Protein AF-0000000072982768 (afdb_homodimer)

Structure (mmCIF, N/CA/C/O backbone):
data_AF-0000000072982768-model_v1
#
loop_
_entity.id
_entity.type
_entity.pdbx_description
1 polymer 'NUDIX family hydrolase'
#
loop_
_atom_site.group_PDB
_atom_site.id
_atom_site.type_symbol
_atom_site.label_atom_id
_atom_site.label_alt_id
_atom_site.label_comp_id
_atom_site.label_asym_id
_atom_site.label_entity_id
_atom_site.label_seq_id
_atom_site.pdbx_PDB_ins_code
_atom_site.Cartn_x
_atom_site.Cartn_y
_atom_site.Cartn_z
_atom_site.occupancy
_atom_site.B_iso_or_equiv
_atom_site.auth_seq_id
_atom_site.auth_comp_id
_atom_site.auth_asym_id
_atom_site.auth_atom_id
_atom_site.pdbx_PDB_model_num
ATOM 1 N N . MET A 1 1 ? 0.558 -9.031 -19.141 1 54.78 1 MET A N 1
ATOM 2 C CA . MET A 1 1 ? -0.475 -8.781 -18.141 1 54.78 1 MET A CA 1
ATOM 3 C C . MET A 1 1 ? -1.629 -7.984 -18.734 1 54.78 1 MET A C 1
ATOM 5 O O . MET A 1 1 ? -1.42 -6.902 -19.297 1 54.78 1 MET A O 1
ATOM 9 N N . VAL A 1 2 ? -2.703 -8.742 -18.984 1 64.75 2 VAL A N 1
ATOM 10 C CA . VAL A 1 2 ? -3.799 -8.133 -19.719 1 64.75 2 VAL A CA 1
ATOM 11 C C . VAL A 1 2 ? -4.531 -7.125 -18.844 1 64.75 2 VAL A C 1
ATOM 13 O O . VAL A 1 2 ? -4.828 -7.414 -17.672 1 64.75 2 VAL A O 1
ATOM 16 N N . GLN A 1 3 ? -4.555 -5.867 -19.25 1 75 3 GLN A N 1
ATOM 17 C CA . GLN A 1 3 ? -5.336 -4.824 -18.594 1 75 3 GLN A CA 1
ATOM 18 C C . GLN A 1 3 ? -6.824 -5.156 -18.609 1 75 3 GLN A C 1
ATOM 20 O O . GLN A 1 3 ? -7.383 -5.469 -19.656 1 75 3 GLN A O 1
ATOM 25 N N . GLU A 1 4 ? -7.379 -5.246 -17.453 1 81.81 4 GLU A N 1
ATOM 26 C CA . GLU A 1 4 ? -8.828 -5.406 -17.328 1 81.81 4 GLU A CA 1
ATOM 27 C C . GLU A 1 4 ? -9.484 -4.125 -16.812 1 81.81 4 GLU A C 1
ATOM 29 O O . GLU A 1 4 ? -8.812 -3.264 -16.234 1 81.81 4 GLU A O 1
ATOM 34 N N . PRO A 1 5 ? -10.766 -4.047 -17.109 1 84.19 5 PRO A N 1
ATOM 35 C CA . PRO A 1 5 ? -11.469 -2.885 -16.578 1 84.19 5 PRO A CA 1
ATOM 36 C C . PRO A 1 5 ? -11.297 -2.736 -15.062 1 84.19 5 PRO A C 1
ATOM 38 O O . PRO A 1 5 ? -11.281 -3.736 -14.336 1 84.19 5 PRO A O 1
ATOM 41 N N . ASN A 1 6 ? -10.875 -1.584 -14.555 1 90 6 ASN A N 1
ATOM 42 C CA . ASN A 1 6 ? -10.828 -1.182 -13.156 1 90 6 ASN A CA 1
ATOM 43 C C . ASN A 1 6 ? -9.539 -1.653 -12.477 1 90 6 ASN A C 1
ATOM 45 O O . ASN A 1 6 ? -9.398 -1.542 -11.258 1 90 6 ASN A O 1
ATOM 49 N N . ASP A 1 7 ? -8.664 -2.223 -13.367 1 94.62 7 ASP A N 1
ATOM 50 C CA . ASP A 1 7 ? -7.359 -2.531 -12.789 1 94.62 7 ASP A CA 1
ATOM 51 C C . ASP A 1 7 ? -6.66 -1.266 -12.297 1 94.62 7 ASP A C 1
ATOM 53 O O . ASP A 1 7 ? -6.645 -0.249 -13 1 94.62 7 ASP A O 1
ATOM 57 N N . LEU A 1 8 ? -6.129 -1.337 -11.148 1 97.06 8 LEU A N 1
ATOM 58 C CA . LEU A 1 8 ? -5.285 -0.228 -10.711 1 97.06 8 LEU A CA 1
ATOM 59 C C . LEU A 1 8 ? -3.912 -0.297 -11.375 1 97.06 8 LEU A C 1
ATOM 61 O O . LEU A 1 8 ? -2.906 -0.539 -10.703 1 97.06 8 LEU A O 1
ATOM 65 N N . ARG A 1 9 ? -3.93 -0.138 -12.625 1 96.38 9 ARG A N 1
ATOM 66 C CA . ARG A 1 9 ? -2.783 -0.057 -13.523 1 96.38 9 ARG A CA 1
ATOM 67 C C . ARG A 1 9 ? -2.818 1.23 -14.336 1 96.38 9 ARG A C 1
ATOM 69 O O . ARG A 1 9 ? -3.779 1.482 -15.07 1 96.38 9 ARG A O 1
ATOM 76 N N . PHE A 1 10 ? -1.771 1.934 -14.219 1 96 10 PHE A N 1
ATOM 77 C CA . PHE A 1 10 ? -1.863 3.277 -14.781 1 96 10 PHE A CA 1
ATOM 78 C C . PHE A 1 10 ? -0.614 3.615 -15.586 1 96 10 PHE A C 1
ATOM 80 O O . PHE A 1 10 ? 0.498 3.246 -15.203 1 96 10 PHE A O 1
ATOM 87 N N . GLN A 1 11 ? -0.893 4.242 -16.641 1 93.62 11 GLN A N 1
ATOM 88 C CA . GLN A 1 11 ? 0.178 4.934 -17.359 1 93.62 11 GLN A CA 1
ATOM 89 C C . GLN A 1 11 ? 0.4 6.332 -16.797 1 93.62 11 GLN A C 1
ATOM 91 O O . GLN A 1 11 ? -0.44 7.219 -16.969 1 93.62 11 GLN A O 1
ATOM 96 N N . VAL A 1 12 ? 1.532 6.602 -16.078 1 94.06 12 VAL A N 1
ATOM 97 C CA . VAL A 1 12 ? 1.826 7.895 -15.469 1 94.06 12 VAL A CA 1
ATOM 98 C C . VAL A 1 12 ? 2.24 8.891 -16.547 1 94.06 12 VAL A C 1
ATOM 100 O O . VAL A 1 12 ? 1.772 10.031 -16.562 1 94.06 12 VAL A O 1
ATOM 103 N N . ASN A 1 13 ? 3.076 8.516 -17.453 1 90.44 13 ASN A N 1
ATOM 104 C CA . ASN A 1 13 ? 3.51 9.172 -18.688 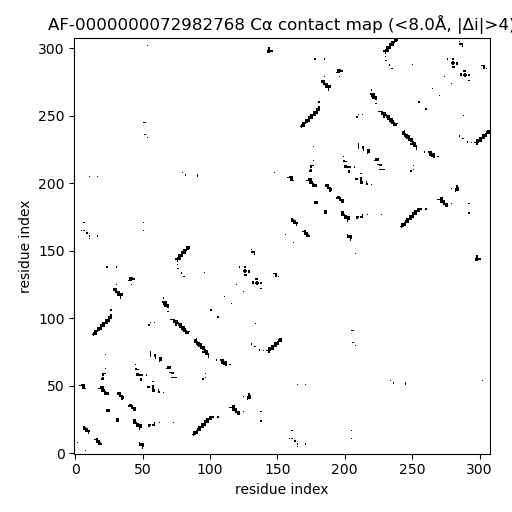1 90.44 13 ASN A CA 1
ATOM 105 C C . ASN A 1 13 ? 3.99 8.148 -19.719 1 90.44 13 ASN A C 1
ATOM 107 O O . ASN A 1 13 ? 3.939 6.945 -19.484 1 90.44 13 ASN A O 1
ATOM 111 N N . PRO A 1 14 ? 4.352 8.562 -20.875 1 90.44 14 PRO A N 1
ATOM 112 C CA . PRO A 1 14 ? 4.668 7.59 -21.938 1 90.44 14 PRO A CA 1
ATOM 113 C C . PRO A 1 14 ? 5.766 6.613 -21.516 1 90.44 14 PRO A C 1
ATOM 115 O O . PRO A 1 14 ? 5.82 5.484 -22.016 1 90.44 14 PRO A O 1
ATOM 118 N N . GLN A 1 15 ? 6.621 6.941 -20.578 1 92.44 15 GLN A N 1
ATOM 119 C CA . GLN A 1 15 ? 7.754 6.094 -20.219 1 92.44 15 GLN A CA 1
ATOM 120 C C . GLN A 1 15 ? 7.629 5.609 -18.766 1 92.44 15 GLN A C 1
ATOM 122 O O . GLN A 1 15 ? 8.602 5.125 -18.188 1 92.44 15 GLN A O 1
ATOM 127 N N . ALA A 1 16 ? 6.418 5.719 -18.188 1 94.62 16 ALA A N 1
ATOM 128 C CA . ALA A 1 16 ? 6.281 5.398 -16.766 1 94.62 16 ALA A CA 1
ATOM 129 C C . ALA A 1 16 ? 4.938 4.73 -16.484 1 94.62 16 ALA A C 1
ATOM 131 O O . ALA A 1 16 ? 3.891 5.223 -16.906 1 94.62 16 ALA A O 1
ATOM 132 N N . LYS A 1 17 ? 5 3.596 -15.742 1 95.81 17 LYS A N 1
ATOM 133 C CA . LYS A 1 17 ? 3.791 2.861 -15.375 1 95.81 17 LYS A CA 1
ATOM 134 C C . LYS A 1 17 ? 3.74 2.594 -13.875 1 95.81 17 LYS A C 1
ATOM 136 O O . LYS A 1 17 ? 4.773 2.346 -13.25 1 95.81 17 LYS A O 1
ATOM 141 N N . PHE A 1 18 ? 2.543 2.662 -13.375 1 97 18 PHE A N 1
ATOM 142 C CA . PHE A 1 18 ? 2.305 2.371 -11.969 1 97 18 PHE A CA 1
ATOM 143 C C . PHE A 1 18 ? 1.167 1.369 -11.812 1 97 18 PHE A C 1
ATOM 145 O O . PHE A 1 18 ? 0.155 1.454 -12.508 1 97 18 PHE A O 1
ATOM 152 N N . ASP A 1 19 ? 1.397 0.401 -10.875 1 96.5 19 ASP A N 1
ATOM 153 C CA . ASP A 1 19 ? 0.249 -0.454 -10.594 1 96.5 19 ASP A CA 1
ATOM 154 C C . ASP A 1 19 ? 0.261 -0.926 -9.141 1 96.5 19 ASP A C 1
ATOM 156 O O . ASP A 1 19 ? 1.256 -0.75 -8.43 1 96.5 19 ASP A O 1
ATOM 160 N N . VAL A 1 20 ? -0.86 -1.29 -8.648 1 98.19 20 VAL A N 1
ATOM 161 C CA . VAL A 1 20 ? -1.054 -1.949 -7.359 1 98.19 20 VAL A CA 1
ATOM 162 C C . VAL A 1 20 ? -1.378 -3.426 -7.578 1 98.19 20 VAL A C 1
ATOM 164 O O . VAL A 1 20 ? -2.316 -3.76 -8.305 1 98.19 20 VAL A O 1
ATOM 167 N N . ARG A 1 21 ? -0.577 -4.238 -6.93 1 97.88 21 ARG A N 1
ATOM 168 C CA . ARG A 1 21 ? -0.709 -5.676 -7.148 1 97.88 21 ARG A CA 1
ATOM 169 C C . ARG A 1 21 ? -0.922 -6.414 -5.832 1 97.88 21 ARG A C 1
ATOM 171 O O . ARG A 1 21 ? -0.401 -6.004 -4.793 1 97.88 21 ARG A O 1
ATOM 178 N N . ALA A 1 22 ? -1.684 -7.453 -5.898 1 98.38 22 ALA A N 1
ATOM 179 C CA . ALA A 1 22 ? -1.724 -8.453 -4.84 1 98.38 22 ALA A CA 1
ATOM 180 C C . ALA A 1 22 ? -0.896 -9.68 -5.215 1 98.38 22 ALA A C 1
ATOM 182 O O . ALA A 1 22 ? -1.124 -10.297 -6.262 1 98.38 22 ALA A O 1
ATOM 183 N N . ALA A 1 23 ? 0.043 -9.961 -4.461 1 98.25 23 ALA A N 1
ATOM 184 C CA . ALA A 1 23 ? 0.835 -11.18 -4.609 1 98.25 23 ALA A CA 1
ATOM 185 C C . ALA A 1 23 ? 0.49 -12.195 -3.527 1 98.25 23 ALA A C 1
ATOM 187 O O . ALA A 1 23 ? 0.276 -11.828 -2.369 1 98.25 23 ALA A O 1
ATOM 188 N N . VAL A 1 24 ? 0.452 -13.43 -3.879 1 98.31 24 VAL A N 1
ATOM 189 C CA . VAL A 1 24 ? 0.049 -14.438 -2.902 1 98.31 24 VAL A CA 1
ATOM 190 C C . VAL A 1 24 ? 1.104 -15.539 -2.828 1 98.31 24 VAL A C 1
ATOM 192 O O . VAL A 1 24 ? 1.345 -16.25 -3.812 1 98.31 24 VAL A O 1
ATOM 195 N N . LEU A 1 25 ? 1.692 -15.672 -1.719 1 98.12 25 LEU A N 1
ATOM 196 C CA . LEU A 1 25 ? 2.562 -16.797 -1.426 1 98.12 25 LEU A CA 1
ATOM 197 C C . LEU A 1 25 ? 1.749 -18 -0.954 1 98.12 25 LEU A C 1
ATOM 199 O O . LEU A 1 25 ? 1.309 -18.047 0.197 1 98.12 25 LEU A O 1
ATOM 203 N N . LEU A 1 26 ? 1.512 -18.922 -1.849 1 98.25 26 LEU A N 1
ATOM 204 C CA . LEU A 1 26 ? 0.884 -20.188 -1.494 1 98.25 26 LEU A CA 1
ATOM 205 C C . LEU A 1 26 ? 1.927 -21.203 -1.03 1 98.25 26 LEU A C 1
ATOM 207 O O . LEU A 1 26 ? 2.76 -21.641 -1.823 1 98.25 26 LEU A O 1
ATOM 211 N N . VAL A 1 27 ? 1.787 -21.609 0.216 1 97.81 27 VAL A N 1
ATOM 212 C CA . VAL A 1 27 ? 2.83 -22.422 0.817 1 97.81 27 VAL A CA 1
ATOM 213 C C . VAL A 1 27 ? 2.23 -23.75 1.31 1 97.81 27 VAL A C 1
ATOM 215 O O . VAL A 1 27 ? 1.073 -23.781 1.734 1 97.81 27 VAL A O 1
ATOM 218 N N . HIS A 1 28 ? 2.979 -24.75 1.191 1 97.5 28 HIS A N 1
ATOM 219 C CA . HIS A 1 28 ? 2.633 -26.062 1.7 1 97.5 28 HIS A CA 1
ATOM 220 C C . HIS A 1 28 ? 3.883 -26.875 2.035 1 97.5 28 HIS A C 1
ATOM 222 O O . HIS A 1 28 ? 4.742 -27.078 1.175 1 97.5 28 HIS A O 1
ATOM 228 N N . ALA A 1 29 ? 4.016 -27.297 3.307 1 96.06 29 ALA A N 1
ATOM 229 C CA . ALA A 1 29 ? 5.074 -28.188 3.748 1 96.06 29 ALA A CA 1
ATOM 230 C C . ALA A 1 29 ? 6.445 -27.688 3.314 1 96.06 29 ALA A C 1
ATOM 232 O O . ALA A 1 29 ? 7.23 -28.438 2.727 1 96.06 29 ALA A O 1
ATOM 233 N N . GLY A 1 30 ? 6.633 -26.375 3.475 1 94.88 30 GLY A N 1
ATOM 234 C CA . GLY A 1 30 ? 7.941 -25.797 3.221 1 94.88 30 GLY A CA 1
ATOM 235 C C . GLY A 1 30 ? 8.203 -25.547 1.749 1 94.88 30 GLY A C 1
ATOM 236 O O . GLY A 1 30 ? 9.359 -25.391 1.338 1 94.88 30 GLY A O 1
ATOM 237 N N . GLN A 1 31 ? 7.184 -25.562 0.978 1 97.88 31 GLN A N 1
ATOM 238 C CA . GLN A 1 31 ? 7.312 -25.297 -0.449 1 97.88 31 GLN A CA 1
ATOM 239 C C . GLN A 1 31 ? 6.422 -24.125 -0.867 1 97.88 31 GLN A C 1
ATOM 241 O O . GLN A 1 31 ? 5.426 -23.828 -0.203 1 97.88 31 GLN A O 1
ATOM 246 N N . LEU A 1 32 ? 6.824 -23.484 -1.971 1 98.38 32 LEU A N 1
ATOM 247 C CA . LEU A 1 32 ? 6.109 -22.359 -2.543 1 98.38 32 LEU A CA 1
ATOM 248 C C . LEU A 1 32 ? 5.609 -22.672 -3.949 1 98.38 32 LEU A C 1
ATOM 250 O O . LEU A 1 32 ? 6.367 -23.188 -4.777 1 98.38 32 LEU A O 1
ATOM 254 N N . LEU A 1 33 ? 4.355 -22.406 -4.18 1 98.56 33 LEU A N 1
ATOM 255 C CA . LEU A 1 33 ? 3.832 -22.562 -5.535 1 98.56 33 LEU A CA 1
ATOM 256 C C . LEU A 1 33 ? 4.199 -21.359 -6.395 1 98.56 33 LEU A C 1
ATOM 258 O O . LEU A 1 33 ? 3.949 -20.203 -6.008 1 98.56 33 LEU A O 1
ATOM 262 N N . ALA A 1 34 ? 4.824 -21.578 -7.523 1 98.31 34 ALA A N 1
ATOM 263 C CA . ALA A 1 34 ? 5.207 -20.5 -8.422 1 98.31 34 ALA A CA 1
ATOM 264 C C . ALA A 1 34 ? 5.199 -20.969 -9.875 1 98.31 34 ALA A C 1
ATOM 266 O O . ALA A 1 34 ? 5.246 -22.172 -10.148 1 98.31 34 ALA A O 1
ATOM 267 N N . THR A 1 35 ? 5.008 -20.031 -10.781 1 97.5 35 THR A N 1
ATOM 268 C CA . THR A 1 35 ? 5.262 -20.266 -12.195 1 97.5 35 THR A CA 1
ATOM 269 C C . THR A 1 35 ? 6.695 -19.891 -12.555 1 97.5 35 THR A C 1
ATOM 271 O O . THR A 1 35 ? 7.164 -18.797 -12.211 1 97.5 35 THR A O 1
ATOM 274 N N . VAL A 1 36 ? 7.355 -20.766 -13.234 1 96.44 36 VAL A N 1
ATOM 275 C CA . VAL A 1 36 ? 8.758 -20.531 -13.562 1 96.44 36 VAL A CA 1
ATOM 276 C C . VAL A 1 36 ? 8.922 -20.328 -15.062 1 96.44 36 VAL A C 1
ATOM 278 O O . VAL A 1 36 ? 8.469 -21.156 -15.859 1 96.44 36 VAL A O 1
ATOM 281 N N . ASN A 1 37 ? 9.492 -19.172 -15.43 1 94.62 37 ASN A N 1
ATOM 282 C CA . ASN A 1 37 ? 9.883 -18.984 -16.812 1 94.62 37 ASN A CA 1
ATOM 283 C C . ASN A 1 37 ? 11.109 -19.812 -17.188 1 94.62 37 ASN A C 1
ATOM 285 O O . ASN A 1 37 ? 12.188 -19.594 -16.625 1 94.62 37 ASN A O 1
ATOM 289 N N . SER A 1 38 ? 10.938 -20.656 -18.125 1 92.19 38 SER A N 1
ATOM 290 C CA . SER A 1 38 ? 11.984 -21.609 -18.453 1 92.19 38 SER A CA 1
ATOM 291 C C . SER A 1 38 ? 13.203 -20.922 -19.047 1 92.19 38 SER A C 1
ATOM 293 O O . SER A 1 38 ? 14.336 -21.391 -18.875 1 92.19 38 SER A O 1
ATOM 295 N N . ALA A 1 39 ? 13.039 -19.891 -19.766 1 93.88 39 ALA A N 1
ATOM 296 C CA . ALA A 1 39 ? 14.133 -19.188 -20.422 1 93.88 39 ALA A CA 1
ATOM 297 C C . ALA A 1 39 ? 14.945 -18.359 -19.438 1 93.88 39 ALA A C 1
ATOM 299 O O . ALA A 1 39 ? 16.172 -18.422 -19.406 1 93.88 39 ALA A O 1
ATOM 300 N N . SER A 1 40 ? 14.32 -17.656 -18.5 1 92.19 40 SER A N 1
ATOM 301 C CA . SER A 1 40 ? 15 -16.734 -17.609 1 92.19 40 SER A CA 1
ATOM 302 C C . SER A 1 40 ? 15.281 -17.375 -16.25 1 92.19 40 SER A C 1
ATOM 304 O O . SER A 1 40 ? 16.125 -16.891 -15.492 1 92.19 40 SER A O 1
ATOM 306 N N . GLY A 1 41 ? 14.453 -18.438 -15.898 1 94.81 41 GLY A N 1
ATOM 307 C CA . GLY A 1 41 ? 14.562 -19.062 -14.594 1 94.81 41 GLY A CA 1
ATOM 308 C C . GLY A 1 41 ? 13.844 -18.297 -13.5 1 94.81 41 GLY A C 1
ATOM 309 O O . GLY A 1 41 ? 13.898 -18.672 -12.328 1 94.81 41 GLY A O 1
ATOM 310 N N . ILE A 1 42 ? 13.141 -17.234 -13.914 1 94.88 42 ILE A N 1
ATOM 311 C CA . ILE A 1 42 ? 12.453 -16.375 -12.953 1 94.88 42 ILE A CA 1
ATOM 312 C C . ILE A 1 42 ? 11.156 -17.047 -12.508 1 94.88 42 ILE A C 1
ATOM 314 O O . ILE A 1 42 ? 10.422 -17.609 -13.328 1 94.88 42 ILE A O 1
ATOM 318 N N . ALA A 1 43 ? 10.938 -16.953 -11.195 1 97.25 43 ALA A N 1
ATOM 319 C CA . ALA A 1 43 ? 9.711 -17.484 -10.602 1 97.25 43 ALA A CA 1
ATOM 320 C C . ALA A 1 43 ? 8.766 -16.344 -10.211 1 97.25 43 ALA A C 1
ATOM 322 O O . ALA A 1 43 ? 9.188 -15.352 -9.609 1 97.25 43 ALA A O 1
ATOM 323 N N . LEU A 1 44 ? 7.539 -16.531 -10.523 1 97.25 44 LEU A N 1
ATOM 324 C CA . LEU A 1 44 ? 6.496 -15.586 -10.148 1 97.25 44 LEU A CA 1
ATOM 325 C C . LEU A 1 44 ? 5.406 -16.266 -9.328 1 97.25 44 LEU A C 1
ATOM 327 O O . LEU A 1 44 ? 5.031 -17.406 -9.609 1 97.25 44 LEU A O 1
ATOM 331 N N . VAL A 1 45 ? 4.973 -15.594 -8.352 1 98.19 45 VAL A N 1
ATOM 332 C CA . VAL A 1 45 ? 3.889 -16.141 -7.543 1 98.19 45 VAL A CA 1
ATOM 333 C C . VAL A 1 45 ? 2.543 -15.75 -8.148 1 98.19 45 VAL A C 1
ATOM 335 O O . VAL A 1 45 ? 2.461 -14.789 -8.922 1 98.19 45 VAL A O 1
ATOM 338 N N . PRO A 1 46 ? 1.505 -16.516 -7.801 1 98 46 PRO A N 1
ATOM 339 C CA . PRO A 1 46 ? 0.169 -16.109 -8.234 1 98 46 PRO A CA 1
ATOM 340 C C . PRO A 1 46 ? -0.221 -14.727 -7.711 1 98 46 PRO A C 1
ATOM 342 O O . PRO A 1 46 ? 0.25 -14.312 -6.648 1 98 46 PRO A O 1
ATOM 345 N N . GLY A 1 47 ? -1.062 -14.086 -8.352 1 97.38 47 GLY A N 1
ATOM 346 C CA . GLY A 1 47 ? -1.521 -12.75 -8.023 1 97.38 47 GLY A CA 1
ATOM 347 C C . GLY A 1 47 ? -1.951 -11.945 -9.242 1 97.38 47 GLY A C 1
ATOM 348 O O . GLY A 1 47 ? -2.145 -12.508 -10.32 1 97.38 47 GLY A O 1
ATOM 349 N N . GLY A 1 48 ? -2.145 -10.68 -9.031 1 97.06 48 GLY A N 1
ATOM 350 C CA . GLY A 1 48 ? -2.568 -9.812 -10.125 1 97.06 48 GLY A CA 1
ATOM 351 C C . GLY A 1 48 ? -2.902 -8.406 -9.672 1 97.06 48 GLY A C 1
ATOM 352 O O . GLY A 1 48 ? -2.652 -8.039 -8.523 1 97.06 48 GLY A O 1
ATOM 353 N N . ALA A 1 49 ? -3.398 -7.684 -10.602 1 97.5 49 ALA A N 1
ATOM 354 C CA . ALA A 1 49 ? -3.738 -6.293 -10.32 1 97.5 49 ALA A CA 1
ATOM 355 C C . ALA A 1 49 ? -4.934 -6.203 -9.375 1 97.5 49 ALA A C 1
ATOM 357 O O . ALA A 1 49 ? -5.898 -6.957 -9.508 1 97.5 49 ALA A O 1
ATOM 358 N N . VAL A 1 50 ? -4.824 -5.305 -8.422 1 98.19 50 VAL A N 1
ATOM 359 C CA . VAL A 1 50 ? -6 -4.949 -7.633 1 98.19 50 VAL A CA 1
ATOM 360 C C . VAL A 1 50 ? -6.977 -4.145 -8.492 1 98.19 50 VAL A C 1
ATOM 362 O O . VAL A 1 50 ? -6.559 -3.285 -9.273 1 98.19 50 VAL A O 1
ATOM 365 N N . LYS A 1 51 ? -8.234 -4.438 -8.391 1 97.62 51 LYS A N 1
ATOM 366 C CA . LYS A 1 51 ? -9.258 -3.67 -9.102 1 97.62 51 LYS A CA 1
ATOM 367 C C . LYS A 1 51 ? -9.836 -2.574 -8.211 1 97.62 51 LYS A C 1
ATOM 369 O O . LYS A 1 51 ? -9.961 -2.75 -7 1 97.62 51 LYS A O 1
ATOM 374 N N . PHE A 1 52 ? -10.18 -1.516 -8.875 1 96.94 52 PHE A N 1
ATOM 375 C CA . PHE A 1 52 ? -10.852 -0.445 -8.148 1 96.94 52 PHE A CA 1
ATOM 376 C C . PHE A 1 52 ? -12.078 -0.973 -7.414 1 96.94 52 PHE A C 1
ATOM 378 O O . PHE A 1 52 ? -12.867 -1.727 -7.984 1 96.94 52 PHE A O 1
ATOM 385 N N . GLY A 1 53 ? -12.18 -0.607 -6.102 1 94.62 53 GLY A N 1
ATOM 386 C CA . GLY A 1 53 ? -13.344 -0.998 -5.324 1 94.62 53 GLY A CA 1
ATOM 387 C C . GLY A 1 53 ? -13.109 -2.234 -4.477 1 94.62 53 GLY A C 1
ATOM 388 O O . GLY A 1 53 ? -13.914 -2.561 -3.605 1 94.62 53 GLY A O 1
ATOM 389 N N . GLU A 1 54 ? -12.047 -2.928 -4.68 1 96.31 54 GLU A N 1
ATOM 390 C CA . GLU A 1 54 ? -11.773 -4.082 -3.832 1 96.31 54 GLU A CA 1
ATOM 391 C C . GLU A 1 54 ? -10.523 -3.854 -2.977 1 96.31 54 GLU A C 1
ATOM 393 O O . GLU A 1 54 ? -9.672 -3.033 -3.32 1 96.31 54 GLU A O 1
ATOM 398 N N . THR A 1 55 ? -10.469 -4.523 -1.89 1 96.62 55 THR A N 1
ATOM 399 C CA . THR A 1 55 ? -9.266 -4.535 -1.067 1 96.62 55 THR A CA 1
ATOM 400 C C . THR A 1 55 ? -8.195 -5.438 -1.683 1 96.62 55 THR A C 1
ATOM 402 O O . THR A 1 55 ? -8.5 -6.262 -2.549 1 96.62 55 THR A O 1
ATOM 405 N N . ALA A 1 56 ? -6.992 -5.25 -1.242 1 97.38 56 ALA A N 1
ATOM 406 C CA . ALA A 1 56 ? -5.914 -6.133 -1.688 1 97.38 56 ALA A CA 1
ATOM 407 C C . ALA A 1 56 ? -6.203 -7.582 -1.313 1 97.38 56 ALA A C 1
ATOM 409 O O . ALA A 1 56 ? -5.883 -8.5 -2.07 1 97.38 56 ALA A O 1
ATOM 410 N N . ALA A 1 57 ? -6.785 -7.777 -0.167 1 96.94 57 ALA A N 1
ATOM 411 C CA . ALA A 1 57 ? -7.141 -9.125 0.278 1 96.94 57 ALA A CA 1
ATOM 412 C C . ALA A 1 57 ? -8.18 -9.75 -0.647 1 96.94 57 ALA A C 1
ATOM 414 O O . ALA A 1 57 ? -8.07 -10.922 -1.011 1 96.94 57 ALA A O 1
ATOM 415 N N . GLU A 1 58 ? -9.172 -8.969 -0.988 1 97.31 58 GLU A N 1
ATOM 416 C CA . GLU A 1 58 ? -10.188 -9.438 -1.928 1 97.31 58 GLU A CA 1
ATOM 417 C C . GLU A 1 58 ? -9.57 -9.766 -3.285 1 97.31 58 GLU A C 1
ATOM 419 O O . GLU A 1 58 ? -9.93 -10.766 -3.908 1 97.31 58 GLU A O 1
ATOM 424 N N . ALA A 1 59 ? -8.703 -8.914 -3.76 1 97.94 59 ALA A N 1
ATOM 425 C CA . ALA A 1 59 ? -8 -9.164 -5.016 1 97.94 59 ALA A CA 1
ATOM 426 C C . ALA A 1 59 ? -7.199 -10.461 -4.953 1 97.94 59 ALA A C 1
ATOM 428 O O . ALA A 1 59 ? -7.238 -11.266 -5.883 1 97.94 59 ALA A O 1
ATOM 429 N N . ALA A 1 60 ? -6.508 -10.664 -3.828 1 98.12 60 ALA A N 1
ATOM 430 C CA . ALA A 1 60 ? -5.715 -11.883 -3.641 1 98.12 60 ALA A CA 1
ATOM 431 C C . ALA A 1 60 ? -6.586 -13.125 -3.756 1 98.12 60 ALA A C 1
ATOM 433 O O . ALA A 1 60 ? -6.262 -14.055 -4.508 1 98.12 60 ALA A O 1
ATOM 434 N N . ALA A 1 61 ? -7.66 -13.07 -3.07 1 98.06 61 ALA A N 1
ATOM 435 C CA . ALA A 1 61 ? -8.57 -14.211 -3.086 1 98.06 61 ALA A CA 1
ATOM 436 C C . ALA A 1 61 ? -9.156 -14.43 -4.48 1 98.06 61 ALA A C 1
ATOM 438 O O . ALA A 1 61 ? -9.234 -15.562 -4.953 1 98.06 61 ALA A O 1
ATOM 439 N N . ARG A 1 62 ? -9.555 -13.367 -5.117 1 97.44 62 ARG A N 1
ATOM 440 C CA . ARG A 1 62 ? -10.133 -13.453 -6.453 1 97.44 62 ARG A CA 1
ATOM 441 C C . ARG A 1 62 ? -9.133 -14.047 -7.445 1 97.44 62 ARG A C 1
ATOM 443 O O . ARG A 1 62 ? -9.469 -14.961 -8.195 1 97.44 62 ARG A O 1
ATOM 450 N N . GLU A 1 63 ? -7.934 -13.523 -7.445 1 97.44 63 GLU A N 1
ATOM 451 C CA . GLU A 1 63 ? -6.898 -13.969 -8.375 1 97.44 63 GLU A CA 1
ATOM 452 C C . GLU A 1 63 ? -6.566 -15.445 -8.172 1 97.44 63 GLU A C 1
ATOM 454 O O . GLU A 1 63 ? -6.344 -16.172 -9.133 1 97.44 63 GLU A O 1
ATOM 459 N N . ILE A 1 64 ? -6.531 -15.93 -6.949 1 98 64 ILE A N 1
ATOM 460 C CA . ILE A 1 64 ? -6.238 -17.328 -6.66 1 98 64 ILE A CA 1
ATOM 461 C C . ILE A 1 64 ? -7.379 -18.219 -7.168 1 98 64 ILE A C 1
ATOM 463 O O . ILE A 1 64 ? -7.141 -19.266 -7.758 1 98 64 ILE A O 1
ATOM 467 N N . HIS A 1 65 ? -8.578 -17.719 -6.953 1 98 65 HIS A N 1
ATOM 468 C CA . HIS A 1 65 ? -9.719 -18.469 -7.465 1 98 65 HIS A CA 1
ATOM 469 C C . HIS A 1 65 ? -9.695 -18.531 -8.984 1 98 65 HIS A C 1
ATOM 471 O O . HIS A 1 65 ? -9.945 -19.594 -9.578 1 98 65 HIS A O 1
ATOM 477 N N . GLU A 1 66 ? -9.492 -17.438 -9.609 1 96.88 66 GLU A N 1
ATOM 478 C CA . GLU A 1 66 ? -9.469 -17.359 -11.062 1 96.88 66 GLU A CA 1
ATOM 479 C C . GLU A 1 66 ? -8.359 -18.25 -11.641 1 96.88 66 GLU A C 1
ATOM 481 O O . GLU A 1 66 ? -8.578 -18.969 -12.609 1 96.88 66 GLU A O 1
ATOM 486 N N . GLU A 1 67 ? -7.168 -18.25 -11 1 97.38 67 GLU A N 1
ATOM 487 C CA . GLU A 1 67 ? -5.992 -18.906 -11.57 1 97.38 67 GLU A CA 1
ATOM 488 C C . GLU A 1 67 ? -5.918 -20.375 -11.164 1 97.38 67 GLU A C 1
ATOM 490 O O . GLU A 1 67 ? -5.383 -21.203 -11.898 1 97.38 67 GLU A O 1
ATOM 495 N N . LEU A 1 68 ? -6.484 -20.75 -9.961 1 98.06 68 LEU A N 1
ATOM 496 C CA . LEU A 1 68 ? -6.199 -22.062 -9.391 1 98.06 68 LEU A CA 1
ATOM 497 C C . LEU A 1 68 ? -7.48 -22.75 -8.93 1 98.06 68 LEU A C 1
ATOM 499 O O . LEU A 1 68 ? -7.441 -23.875 -8.422 1 98.06 68 LEU A O 1
ATOM 503 N N . LYS A 1 69 ? -8.586 -22.094 -8.992 1 97.81 69 LYS A N 1
ATOM 504 C CA . LYS A 1 69 ? -9.898 -22.578 -8.562 1 97.81 69 LYS A CA 1
ATOM 505 C C . LYS A 1 69 ? -9.883 -22.953 -7.082 1 97.81 69 LYS A C 1
ATOM 507 O O . LYS A 1 69 ? -10.523 -23.922 -6.676 1 97.81 69 LYS A O 1
ATOM 512 N N . LEU A 1 70 ? -9.07 -22.266 -6.355 1 97.25 70 LEU A N 1
ATOM 513 C CA . LEU A 1 70 ? -9 -22.438 -4.906 1 97.25 70 LEU A CA 1
ATOM 514 C C . LEU A 1 70 ? -9.766 -21.328 -4.191 1 97.25 70 LEU A C 1
ATOM 516 O O . LEU A 1 70 ? -9.695 -20.156 -4.59 1 97.25 70 LEU A O 1
ATOM 520 N N . ASN A 1 71 ? -10.5 -21.734 -3.221 1 96.44 71 ASN A N 1
ATOM 521 C CA . ASN A 1 71 ? -11.133 -20.766 -2.322 1 96.44 71 ASN A CA 1
ATOM 522 C C . ASN A 1 71 ? -10.375 -20.641 -1.006 1 96.44 71 ASN A C 1
ATOM 524 O O . ASN A 1 71 ? -10.5 -21.5 -0.125 1 96.44 71 ASN A O 1
ATOM 528 N N . VAL A 1 72 ? -9.539 -19.641 -0.885 1 96.25 72 VAL A N 1
ATOM 529 C CA . VAL A 1 72 ? -8.734 -19.406 0.31 1 96.25 72 VAL A CA 1
ATOM 530 C C . VAL A 1 72 ? -8.82 -17.922 0.697 1 96.25 72 VAL A C 1
ATOM 532 O O . VAL A 1 72 ? -9.289 -17.094 -0.088 1 96.25 72 VAL A O 1
ATOM 535 N N . VAL A 1 73 ? -8.445 -17.625 1.893 1 93.19 73 VAL A N 1
ATOM 536 C CA . VAL A 1 73 ? -8.367 -16.266 2.4 1 93.19 73 VAL A CA 1
ATOM 537 C C . VAL A 1 73 ? -6.93 -15.938 2.789 1 93.19 73 VAL A C 1
ATOM 539 O O . VAL A 1 73 ? -6.516 -16.172 3.928 1 93.19 73 VAL A O 1
ATOM 542 N N . PRO A 1 74 ? -6.188 -15.367 1.862 1 95 74 PRO A N 1
ATOM 543 C CA . PRO A 1 74 ? -4.793 -15.055 2.174 1 95 74 PRO A CA 1
ATOM 544 C C . PRO A 1 74 ? -4.648 -13.891 3.146 1 95 74 PRO A C 1
ATOM 546 O O . PRO A 1 74 ? -5.457 -12.953 3.117 1 95 74 PRO A O 1
ATOM 549 N N . GLN A 1 75 ? -3.666 -13.93 3.988 1 94.69 75 GLN A N 1
ATOM 550 C CA . GLN A 1 75 ? -3.381 -12.883 4.961 1 94.69 75 GLN A CA 1
ATOM 551 C C . GLN A 1 75 ? -2.279 -11.953 4.461 1 94.69 75 GLN A C 1
ATOM 553 O O . GLN A 1 75 ? -1.279 -12.406 3.9 1 94.69 75 GLN A O 1
ATOM 558 N N . LEU A 1 76 ? -2.539 -10.664 4.66 1 96.19 76 LEU A N 1
ATOM 559 C CA . LEU A 1 76 ? -1.503 -9.703 4.297 1 96.19 76 LEU A CA 1
ATOM 560 C C . LEU A 1 76 ? -0.285 -9.852 5.203 1 96.19 76 LEU A C 1
ATOM 562 O O . LEU A 1 76 ? -0.406 -9.789 6.43 1 96.19 76 LEU A O 1
ATOM 566 N N . VAL A 1 77 ? 0.898 -10.016 4.621 1 96.12 77 VAL A N 1
ATOM 567 C CA . VAL A 1 77 ? 2.092 -10.219 5.438 1 96.12 77 VAL A CA 1
ATOM 568 C C . VAL A 1 77 ? 3.119 -9.133 5.125 1 96.12 77 VAL A C 1
ATOM 570 O O . VAL A 1 77 ? 4.129 -9.008 5.824 1 96.12 77 VAL A O 1
ATOM 573 N N . GLY A 1 78 ? 2.824 -8.383 4.074 1 95.81 78 GLY A N 1
ATOM 574 C CA . GLY A 1 78 ? 3.805 -7.352 3.777 1 95.81 78 GLY A CA 1
ATOM 575 C C . GLY A 1 78 ? 3.385 -6.438 2.643 1 95.81 78 GLY A C 1
ATOM 576 O O . GLY A 1 78 ? 2.363 -6.672 1.995 1 95.81 78 GLY A O 1
ATOM 577 N N . ILE A 1 79 ? 4.156 -5.414 2.445 1 96.44 79 ILE A N 1
ATOM 578 C CA . ILE A 1 79 ? 4.059 -4.465 1.344 1 96.44 79 ILE A CA 1
ATOM 579 C C . ILE A 1 79 ? 5.438 -4.246 0.727 1 96.44 79 ILE A C 1
ATOM 581 O O . ILE A 1 79 ? 6.43 -4.094 1.444 1 96.44 79 ILE A O 1
ATOM 585 N N . VAL A 1 80 ? 5.512 -4.266 -0.54 1 96.12 80 VAL A N 1
ATOM 586 C CA . VAL A 1 80 ? 6.762 -4 -1.246 1 96.12 80 VAL A CA 1
ATOM 587 C C . VAL A 1 80 ? 6.574 -2.82 -2.197 1 96.12 80 VAL A C 1
ATOM 589 O O . VAL A 1 80 ? 5.684 -2.836 -3.049 1 96.12 80 VAL A O 1
ATOM 592 N N . GLU A 1 81 ? 7.258 -1.786 -1.995 1 96.69 81 GLU A N 1
ATOM 593 C CA . GLU A 1 81 ? 7.422 -0.779 -3.039 1 96.69 81 GLU A CA 1
ATOM 594 C C . GLU A 1 81 ? 8.516 -1.178 -4.023 1 96.69 81 GLU A C 1
ATOM 596 O O . GLU A 1 81 ? 9.703 -1.143 -3.686 1 96.69 81 GLU A O 1
ATOM 601 N N . SER A 1 82 ? 8.102 -1.505 -5.215 1 95.25 82 SER A N 1
ATOM 602 C CA . SER A 1 82 ? 9.031 -2.027 -6.207 1 95.25 82 SER A CA 1
ATOM 603 C C . SER A 1 82 ? 9.25 -1.036 -7.344 1 95.25 82 SER A C 1
ATOM 605 O O . SER A 1 82 ? 8.281 -0.495 -7.891 1 95.25 82 SER A O 1
ATOM 607 N N . PHE A 1 83 ? 10.469 -0.759 -7.625 1 93.88 83 PHE A N 1
ATOM 608 C CA . PHE A 1 83 ? 10.883 0.121 -8.711 1 93.88 83 PHE A CA 1
ATOM 609 C C . PHE A 1 83 ? 11.781 -0.621 -9.695 1 93.88 83 PHE A C 1
ATOM 611 O O . PHE A 1 83 ? 12.766 -1.253 -9.289 1 93.88 83 PHE A O 1
ATOM 618 N N . TRP A 1 84 ? 11.453 -0.606 -10.891 1 88.69 84 TRP A N 1
ATOM 619 C CA . TRP A 1 84 ? 12.359 -1.235 -11.852 1 88.69 84 TRP A CA 1
ATOM 620 C C . TRP A 1 84 ? 12.289 -0.538 -13.203 1 88.69 84 TRP A C 1
ATOM 622 O O . TRP A 1 84 ? 11.375 0.258 -13.453 1 88.69 84 TRP A O 1
ATOM 632 N N . GLN A 1 85 ? 13.328 -0.707 -13.984 1 87.69 85 GLN A N 1
ATOM 633 C CA . GLN A 1 85 ? 13.484 -0.028 -15.266 1 87.69 85 GLN A CA 1
ATOM 634 C C . GLN A 1 85 ? 13.727 -1.028 -16.391 1 87.69 85 GLN A C 1
ATOM 636 O O . GLN A 1 85 ? 14.438 -2.018 -16.203 1 87.69 85 GLN A O 1
ATOM 641 N N . GLN A 1 86 ? 13.023 -0.876 -17.406 1 83.44 86 GLN A N 1
ATOM 642 C CA . GLN A 1 86 ? 13.344 -1.438 -18.719 1 83.44 86 GLN A CA 1
ATOM 643 C C . GLN A 1 86 ? 13.883 -0.364 -19.656 1 83.44 86 GLN A C 1
ATOM 645 O O . GLN A 1 86 ? 13.758 0.831 -19.375 1 83.44 86 GLN A O 1
ATOM 650 N N . PRO A 1 87 ? 14.609 -0.667 -20.688 1 82.75 87 PRO A N 1
ATOM 651 C CA . PRO A 1 87 ? 15.266 0.319 -21.547 1 82.75 87 PRO A CA 1
ATOM 652 C C . PRO A 1 87 ? 14.344 1.479 -21.922 1 82.75 87 PRO A C 1
ATOM 654 O O . PRO A 1 87 ? 14.773 2.637 -21.922 1 82.75 87 PRO A O 1
ATOM 657 N N . GLU A 1 88 ? 13.062 1.319 -22.125 1 85.12 88 GLU A N 1
ATOM 658 C CA . GLU A 1 88 ? 12.234 2.42 -22.609 1 85.12 88 GLU A CA 1
ATOM 659 C C . GLU A 1 88 ? 11.125 2.76 -21.609 1 85.12 88 GLU A C 1
ATOM 661 O O . GLU A 1 88 ? 10.289 3.629 -21.875 1 85.12 88 GLU A O 1
ATOM 666 N N . ARG A 1 89 ? 11.203 2.123 -20.469 1 90.44 89 ARG A N 1
ATOM 667 C CA . ARG A 1 89 ? 10.094 2.363 -19.562 1 90.44 89 ARG A CA 1
ATOM 668 C C . ARG A 1 89 ? 10.508 2.125 -18.109 1 90.44 89 ARG A C 1
ATOM 670 O O . ARG A 1 89 ? 11.281 1.21 -17.828 1 90.44 89 ARG A O 1
ATOM 677 N N . THR A 1 90 ? 10.023 2.979 -17.234 1 92.44 90 THR A N 1
ATOM 678 C CA . THR A 1 90 ? 10.195 2.812 -15.789 1 92.44 90 THR A CA 1
ATOM 679 C C . THR A 1 90 ? 8.891 2.332 -15.148 1 92.44 90 THR A C 1
ATOM 681 O O . THR A 1 90 ? 7.805 2.754 -15.547 1 92.44 90 THR A O 1
ATOM 684 N N . TYR A 1 91 ? 9.094 1.499 -14.164 1 93.12 91 TYR A N 1
ATOM 685 C CA . TYR A 1 91 ? 7.93 0.901 -13.516 1 93.12 91 TYR A CA 1
ATOM 686 C C . TYR A 1 91 ? 7.984 1.097 -12.008 1 93.12 91 TYR A C 1
ATOM 688 O O . TYR A 1 91 ? 9.062 1.03 -11.406 1 93.12 91 TYR A O 1
ATOM 696 N N . GLN A 1 92 ? 6.902 1.373 -11.469 1 95.75 92 GLN A N 1
ATOM 697 C CA . GLN A 1 92 ? 6.695 1.369 -10.023 1 95.75 92 GLN A CA 1
ATOM 698 C C . GLN A 1 92 ? 5.469 0.542 -9.648 1 95.75 92 GLN A C 1
ATOM 700 O O . GLN A 1 92 ? 4.418 0.657 -10.289 1 95.75 92 GLN A O 1
ATOM 705 N N . GLN A 1 93 ? 5.711 -0.323 -8.695 1 96.25 93 GLN A N 1
ATOM 706 C CA . GLN A 1 93 ? 4.621 -1.17 -8.227 1 96.25 93 GLN A CA 1
ATOM 707 C C . GLN A 1 93 ? 4.492 -1.105 -6.703 1 96.25 93 GLN A C 1
ATOM 709 O O . GLN A 1 93 ? 5.5 -1.063 -5.992 1 96.25 93 GLN A O 1
ATOM 714 N N . LEU A 1 94 ? 3.348 -0.949 -6.289 1 97.88 94 LEU A N 1
ATOM 715 C CA . LEU A 1 94 ? 3.031 -1.262 -4.898 1 97.88 94 LEU A CA 1
ATOM 716 C C . LEU A 1 94 ? 2.445 -2.664 -4.777 1 97.88 94 LEU A C 1
ATOM 718 O O . LEU A 1 94 ? 1.315 -2.908 -5.211 1 97.88 94 LEU A O 1
ATOM 722 N N . ILE A 1 95 ? 3.24 -3.549 -4.16 1 97.8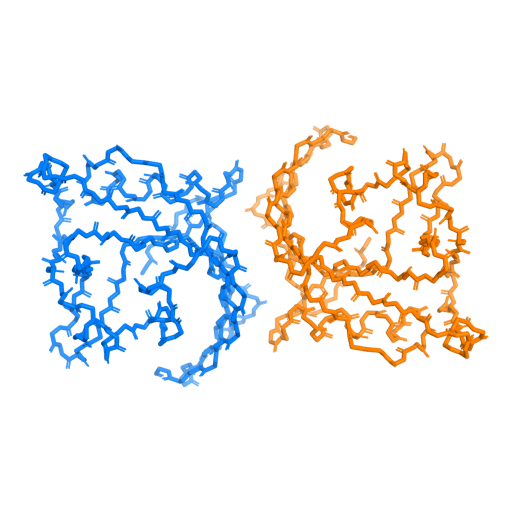1 95 ILE A N 1
ATOM 723 C CA . ILE A 1 95 ? 2.855 -4.953 -4.086 1 97.81 95 ILE A CA 1
ATOM 724 C C . ILE A 1 95 ? 2.367 -5.281 -2.676 1 97.81 95 ILE A C 1
ATOM 726 O O . ILE A 1 95 ? 3.135 -5.211 -1.714 1 97.81 95 ILE A O 1
ATOM 730 N N . MET A 1 96 ? 1.093 -5.582 -2.582 1 98.19 96 MET A N 1
ATOM 731 C CA . MET A 1 96 ? 0.53 -6.121 -1.348 1 98.19 96 MET A CA 1
ATOM 732 C C . MET A 1 96 ? 0.742 -7.629 -1.266 1 98.19 96 MET A C 1
ATOM 734 O O . MET A 1 96 ? 0.146 -8.391 -2.033 1 98.19 96 MET A O 1
ATOM 738 N N . VAL A 1 97 ? 1.59 -8.055 -0.317 1 97.81 97 VAL A N 1
ATOM 739 C CA . VAL A 1 97 ? 2.025 -9.445 -0.26 1 97.81 97 VAL A CA 1
ATOM 740 C C . VAL A 1 97 ? 1.153 -10.219 0.726 1 97.81 97 VAL A C 1
ATOM 742 O O . VAL A 1 97 ? 1.102 -9.891 1.912 1 97.81 97 VAL A O 1
ATOM 745 N N . HIS A 1 98 ? 0.507 -11.234 0.204 1 97.75 98 HIS A N 1
ATOM 746 C CA . HIS A 1 98 ? -0.323 -12.109 1.023 1 97.75 98 HIS A CA 1
ATOM 747 C C . HIS A 1 98 ? 0.271 -13.516 1.109 1 97.75 98 HIS A C 1
ATOM 749 O O . HIS A 1 98 ? 1.09 -13.898 0.272 1 97.75 98 HIS A O 1
ATOM 755 N N . ARG A 1 99 ? -0.162 -14.219 2.117 1 97.06 99 ARG A N 1
ATOM 756 C CA . ARG A 1 99 ? 0.349 -15.57 2.322 1 97.06 99 ARG A CA 1
ATOM 757 C C . ARG A 1 99 ? -0.75 -16.5 2.826 1 97.06 99 ARG A C 1
ATOM 759 O O . ARG A 1 99 ? -1.618 -16.078 3.596 1 97.06 99 ARG A O 1
ATOM 766 N N . VAL A 1 100 ? -0.693 -17.703 2.383 1 96.19 100 VAL A N 1
ATOM 767 C CA . VAL A 1 100 ? -1.616 -18.719 2.883 1 96.19 100 VAL A CA 1
ATOM 768 C C . VAL A 1 100 ? -0.938 -20.078 2.871 1 96.19 100 VAL A C 1
ATOM 770 O O . VAL A 1 100 ? -0.203 -20.406 1.937 1 96.19 100 VAL A O 1
ATOM 773 N N . THR A 1 101 ? -1.108 -20.797 3.918 1 96.25 101 THR A N 1
ATOM 774 C CA . THR A 1 101 ? -0.655 -22.188 3.986 1 96.25 101 THR A CA 1
ATOM 775 C C . THR A 1 101 ? -1.772 -23.141 3.58 1 96.25 101 THR A C 1
ATOM 777 O O . THR A 1 101 ? -2.852 -23.141 4.176 1 96.25 101 THR A O 1
ATOM 780 N N . LEU A 1 102 ? -1.514 -23.938 2.604 1 97.62 102 LEU A N 1
ATOM 781 C CA . LEU A 1 102 ? -2.535 -24.844 2.082 1 97.62 102 LEU A CA 1
ATOM 782 C C . LEU A 1 102 ? -2.525 -26.156 2.836 1 97.62 102 LEU A C 1
ATOM 784 O O . LEU A 1 102 ? -1.46 -26.672 3.191 1 97.62 102 LEU A O 1
ATOM 788 N N . THR A 1 103 ? -3.682 -26.656 3.008 1 97.25 103 THR A N 1
ATOM 789 C CA . THR A 1 103 ? -3.811 -28.031 3.482 1 97.25 103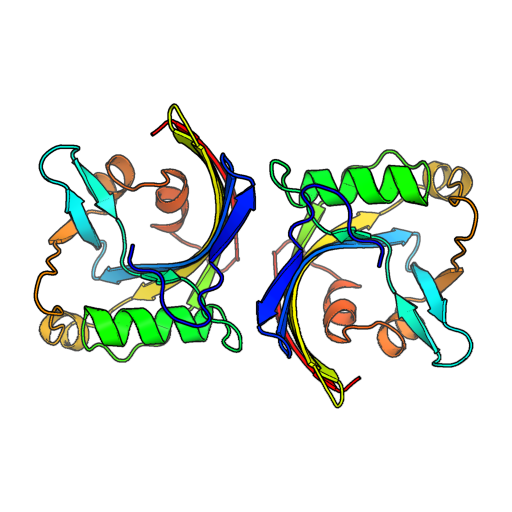 THR A CA 1
ATOM 790 C C . THR A 1 103 ? -3.508 -29.031 2.363 1 97.25 103 THR A C 1
ATOM 792 O O . THR A 1 103 ? -3.418 -28.641 1.194 1 97.25 103 THR A O 1
ATOM 795 N N . ASP A 1 104 ? -3.416 -30.344 2.826 1 97.88 104 ASP A N 1
ATOM 796 C CA . ASP A 1 104 ? -3.229 -31.406 1.839 1 97.88 104 ASP A CA 1
ATOM 797 C C . ASP A 1 104 ? -4.379 -31.422 0.836 1 97.88 104 ASP A C 1
ATOM 799 O O . ASP A 1 104 ? -4.156 -31.562 -0.368 1 97.88 104 ASP A O 1
ATOM 803 N N . ALA A 1 105 ? -5.547 -31.266 1.261 1 97.5 105 ALA A N 1
ATOM 804 C CA . ALA A 1 105 ? -6.738 -31.312 0.421 1 97.5 105 ALA A CA 1
ATOM 805 C C . ALA A 1 105 ? -6.762 -30.156 -0.573 1 97.5 105 ALA A C 1
ATOM 807 O O . ALA A 1 105 ? -7.09 -30.344 -1.747 1 97.5 105 ALA A O 1
ATOM 808 N N . GLN A 1 106 ? -6.422 -28.984 -0.151 1 97.38 106 GLN A N 1
ATOM 809 C CA . GLN A 1 106 ? -6.395 -27.812 -1.014 1 97.38 106 GLN A CA 1
ATOM 810 C C . GLN A 1 106 ? -5.332 -27.953 -2.1 1 97.38 106 GLN A C 1
ATOM 812 O O . GLN A 1 106 ? -5.574 -27.609 -3.258 1 97.38 106 GLN A O 1
ATOM 817 N N . LYS A 1 107 ? -4.172 -28.375 -1.646 1 97.38 107 LYS A N 1
ATOM 818 C CA . LYS A 1 107 ? -3.113 -28.594 -2.625 1 97.38 107 LYS A CA 1
ATOM 819 C C . LYS A 1 107 ? -3.545 -29.609 -3.688 1 97.38 107 LYS A C 1
ATOM 821 O O . LYS A 1 107 ? -3.336 -29.375 -4.883 1 97.38 107 LYS A O 1
ATOM 826 N N . ALA A 1 108 ? -4.152 -30.719 -3.262 1 96.38 108 ALA A N 1
ATOM 827 C CA . ALA A 1 108 ? -4.57 -31.781 -4.168 1 96.38 108 ALA A CA 1
ATOM 828 C C . ALA A 1 108 ? -5.695 -31.312 -5.086 1 96.38 108 ALA A C 1
ATOM 830 O O . ALA A 1 108 ? -5.824 -31.781 -6.219 1 96.38 108 ALA A O 1
ATOM 831 N N . GLY A 1 109 ? -6.441 -30.359 -4.625 1 95.38 109 GLY A N 1
ATOM 832 C CA . GLY A 1 109 ? -7.629 -29.938 -5.344 1 95.38 109 GLY A CA 1
ATOM 833 C C . GLY A 1 109 ? -7.387 -28.75 -6.254 1 95.38 109 GLY A C 1
ATOM 834 O O . GLY A 1 109 ? -8.289 -28.312 -6.969 1 95.38 109 GLY A O 1
ATOM 835 N N . LEU A 1 110 ? -6.223 -28.25 -6.219 1 95.88 110 LEU A N 1
ATOM 836 C CA . LEU A 1 110 ? -5.949 -27.062 -7.027 1 95.88 110 LEU A CA 1
ATOM 837 C C . LEU A 1 110 ? -6.035 -27.391 -8.516 1 95.88 110 LEU A C 1
ATOM 839 O O . LEU A 1 110 ? -5.578 -28.438 -8.953 1 95.88 110 LEU A O 1
ATOM 843 N N . VAL A 1 111 ? -6.676 -26.484 -9.352 1 96.62 111 VAL A N 1
ATOM 844 C CA . VAL A 1 111 ? -6.82 -26.609 -10.797 1 96.62 111 VAL A CA 1
ATOM 845 C C . VAL A 1 111 ? -6.352 -25.312 -11.469 1 96.62 111 VAL A C 1
ATOM 847 O O . VAL A 1 111 ? -6.934 -24.25 -11.258 1 96.62 111 VAL A O 1
A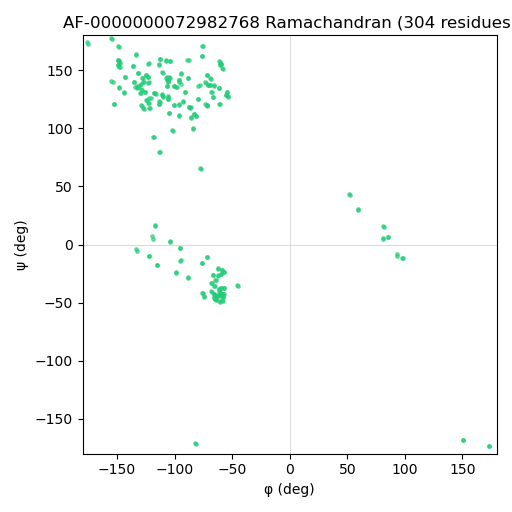TOM 850 N N . TRP A 1 112 ? -5.402 -25.469 -12.258 1 96.06 112 TRP A N 1
ATOM 851 C CA . TRP A 1 112 ? -4.875 -24.297 -12.953 1 96.06 112 TRP A CA 1
ATOM 852 C C . TRP A 1 112 ? -5.836 -23.844 -14.047 1 96.06 112 TRP A C 1
ATOM 854 O O . TRP A 1 112 ? -6.41 -24.656 -14.766 1 96.06 112 TRP A O 1
ATOM 864 N N . GLN A 1 113 ? -5.926 -22.562 -14.094 1 94.69 113 GLN A N 1
ATOM 865 C CA . GLN A 1 113 ? -6.582 -22.016 -15.266 1 94.69 113 GLN A CA 1
ATOM 866 C C . GLN A 1 113 ? -5.875 -22.438 -16.547 1 94.69 113 GLN A C 1
ATOM 868 O O . GLN A 1 113 ? -4.656 -22.625 -16.562 1 94.69 113 GLN A O 1
ATOM 873 N N . GLU A 1 114 ? -6.625 -22.516 -17.594 1 91.44 114 GLU A N 1
ATOM 874 C CA . GLU A 1 114 ? -6.055 -22.906 -18.875 1 91.44 114 GLU A CA 1
ATOM 875 C C . GLU A 1 114 ? -4.887 -22.016 -19.266 1 91.44 114 GLU A C 1
ATOM 877 O O . GLU A 1 114 ? -4.98 -20.781 -19.172 1 91.44 114 GLU A O 1
ATOM 882 N N . GLY A 1 115 ? -3.748 -22.641 -19.609 1 91 115 GLY A N 1
ATOM 883 C CA . GLY A 1 115 ? -2.578 -21.891 -20.047 1 91 115 GLY A CA 1
ATOM 884 C C . GLY A 1 115 ? -1.613 -21.562 -18.922 1 91 115 GLY A C 1
ATOM 885 O O . GLY A 1 115 ? -0.511 -21.078 -19.172 1 91 115 GLY A O 1
ATOM 886 N N . LEU A 1 116 ? -2.076 -21.844 -17.797 1 92 116 LEU A N 1
ATOM 887 C CA . LEU A 1 116 ? -1.209 -21.609 -16.641 1 92 116 LEU A CA 1
ATOM 888 C C . LEU A 1 116 ? -0.696 -22.922 -16.062 1 92 116 LEU A C 1
ATOM 890 O O . LEU A 1 116 ? -1.399 -23.938 -16.094 1 92 116 LEU A O 1
ATOM 894 N N . GLU A 1 117 ? 0.562 -22.812 -15.633 1 93.62 117 GLU A N 1
ATOM 895 C CA . GLU A 1 117 ? 1.169 -23.938 -14.938 1 93.62 117 GLU 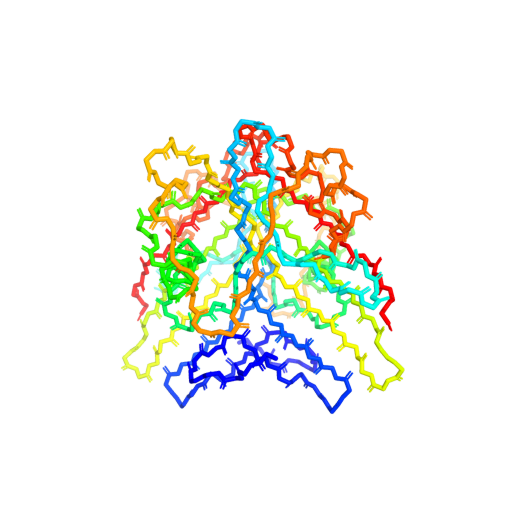A CA 1
ATOM 896 C C . GLU A 1 117 ? 2.162 -23.469 -13.883 1 93.62 117 GLU A C 1
ATOM 898 O O . GLU A 1 117 ? 2.699 -22.359 -13.969 1 93.62 117 GLU A O 1
ATOM 903 N N . GLY A 1 118 ? 2.262 -24.344 -12.906 1 96.12 118 GLY A N 1
ATOM 904 C CA . GLY A 1 118 ? 3.195 -24 -11.844 1 96.12 118 GLY A CA 1
ATOM 905 C C . GLY A 1 118 ? 3.846 -25.219 -11.211 1 96.12 118 GLY A C 1
ATOM 906 O O . GLY A 1 118 ? 3.547 -26.344 -11.586 1 96.12 118 GLY A O 1
ATOM 907 N N . GLU A 1 119 ? 4.812 -24.922 -10.414 1 96.12 119 GLU A N 1
ATOM 908 C CA . GLU A 1 119 ? 5.52 -25.969 -9.688 1 96.12 119 GLU A CA 1
ATOM 909 C C . GLU A 1 119 ? 5.75 -25.578 -8.234 1 96.12 119 GLU A C 1
ATOM 911 O O . GLU A 1 119 ? 5.734 -24.391 -7.898 1 96.12 119 GLU A O 1
ATOM 916 N N . TRP A 1 120 ? 5.855 -26.594 -7.469 1 98.31 120 TRP A N 1
ATOM 917 C CA . TRP A 1 120 ? 6.188 -26.391 -6.062 1 98.31 120 TRP A CA 1
ATOM 918 C C . TRP A 1 120 ? 7.699 -26.344 -5.863 1 98.31 120 TRP A C 1
ATOM 920 O O . TRP A 1 120 ? 8.406 -27.297 -6.16 1 98.31 120 TRP A O 1
ATOM 930 N N . LEU A 1 121 ? 8.133 -25.234 -5.391 1 98.5 121 LEU A N 1
ATOM 931 C CA . LEU A 1 121 ? 9.555 -25.016 -5.145 1 98.5 121 LEU A CA 1
ATOM 932 C C . LEU A 1 121 ? 9.859 -25.062 -3.648 1 98.5 121 LEU A C 1
ATOM 934 O O . LEU A 1 121 ? 9.109 -24.516 -2.84 1 98.5 121 LEU A O 1
ATOM 938 N N . SER A 1 122 ? 11.055 -25.719 -3.346 1 98.25 122 SER A N 1
ATOM 939 C CA . SER A 1 122 ? 11.508 -25.531 -1.971 1 98.25 122 SER A CA 1
ATOM 940 C C . SER A 1 122 ? 11.758 -24.062 -1.661 1 98.25 122 SER A C 1
ATOM 942 O O . SER A 1 122 ? 12.031 -23.281 -2.566 1 98.25 122 SER A O 1
ATOM 944 N N . PHE A 1 123 ? 11.656 -23.75 -0.382 1 97.38 123 PHE A N 1
ATOM 945 C CA . PHE A 1 123 ? 11.906 -22.359 -0.001 1 97.38 123 PHE A CA 1
ATOM 946 C C . PHE A 1 123 ? 13.289 -21.922 -0.458 1 97.38 123 PHE A C 1
ATOM 948 O O . PHE A 1 123 ? 13.461 -20.797 -0.919 1 97.38 123 PHE A O 1
ATOM 955 N N . ALA A 1 124 ? 14.211 -22.797 -0.385 1 96.81 124 ALA A N 1
ATOM 956 C CA . ALA A 1 124 ? 15.578 -22.469 -0.792 1 96.81 124 ALA A CA 1
ATOM 957 C C . ALA A 1 124 ? 15.648 -22.156 -2.285 1 96.81 124 ALA A C 1
ATOM 959 O O . ALA A 1 124 ? 16.266 -21.172 -2.695 1 96.81 124 ALA A O 1
ATOM 960 N N . LYS A 1 125 ? 15.055 -22.953 -3.094 1 97.56 125 LYS A N 1
ATOM 961 C CA . LYS A 1 125 ? 15.031 -22.734 -4.539 1 97.56 125 LYS A CA 1
ATOM 962 C C . LYS A 1 125 ? 14.242 -21.484 -4.895 1 97.56 125 LYS A C 1
ATOM 964 O O . LYS A 1 125 ? 14.695 -20.672 -5.703 1 97.56 125 LYS A O 1
ATOM 969 N N . ALA A 1 126 ? 13.117 -21.344 -4.281 1 97.88 126 ALA A N 1
ATOM 970 C CA . ALA A 1 126 ? 12.273 -20.172 -4.531 1 97.88 126 ALA A CA 1
ATOM 971 C C . ALA A 1 126 ? 13.023 -18.891 -4.23 1 97.88 126 ALA A C 1
ATOM 973 O O . ALA A 1 126 ? 12.93 -17.922 -4.984 1 97.88 126 ALA A O 1
ATOM 974 N N . ALA A 1 127 ? 13.742 -18.891 -3.137 1 96.38 127 ALA A N 1
ATOM 975 C CA . ALA A 1 127 ? 14.445 -17.688 -2.686 1 96.38 127 ALA A CA 1
ATOM 976 C C . ALA A 1 127 ? 15.422 -17.203 -3.75 1 96.38 127 ALA A C 1
ATOM 978 O O . ALA A 1 127 ? 15.664 -15.992 -3.865 1 96.38 127 ALA A O 1
ATOM 979 N N . ARG A 1 128 ? 15.812 -18.078 -4.613 1 95.75 128 ARG A N 1
ATOM 980 C CA . ARG A 1 128 ? 16.812 -17.734 -5.621 1 95.75 128 ARG A CA 1
ATOM 981 C C . ARG A 1 128 ? 16.141 -17.312 -6.93 1 95.75 128 ARG A C 1
ATOM 983 O O . ARG A 1 128 ? 16.781 -16.703 -7.789 1 95.75 128 ARG A O 1
ATOM 990 N N . MET A 1 129 ? 14.891 -17.609 -6.996 1 97.12 129 MET A N 1
ATOM 991 C CA . MET A 1 129 ? 14.289 -17.5 -8.32 1 97.12 129 MET A CA 1
ATOM 992 C C . MET A 1 129 ? 13.227 -16.406 -8.344 1 97.12 129 MET A C 1
ATOM 994 O O . MET A 1 129 ? 12.875 -15.898 -9.414 1 97.12 129 MET A O 1
ATOM 998 N N . LEU A 1 130 ? 12.773 -16 -7.219 1 96.44 130 LEU A N 1
ATOM 999 C CA . LEU A 1 130 ? 11.609 -15.125 -7.129 1 96.44 130 LEU A CA 1
ATOM 1000 C C . LEU A 1 130 ? 11.93 -13.734 -7.672 1 96.44 130 LEU A C 1
ATOM 1002 O O . LEU A 1 130 ? 13.023 -13.211 -7.438 1 96.44 130 LEU A O 1
ATOM 1006 N N . GLN A 1 131 ? 11 -13.172 -8.305 1 93.12 131 GLN A N 1
ATOM 1007 C CA . GLN A 1 131 ? 11.008 -11.766 -8.688 1 93.12 131 GLN A CA 1
ATOM 1008 C C . GLN A 1 131 ? 9.688 -11.094 -8.336 1 93.12 131 GLN A C 1
ATOM 1010 O O . GLN A 1 131 ? 8.617 -11.633 -8.609 1 93.12 131 GLN A O 1
ATOM 1015 N N . PRO A 1 132 ? 9.719 -9.859 -7.762 1 93.5 132 PRO A N 1
ATOM 1016 C CA . PRO A 1 132 ? 10.945 -9.219 -7.277 1 93.5 132 PRO A CA 1
ATOM 1017 C C . PRO A 1 132 ? 11.633 -10.016 -6.176 1 93.5 132 PRO A C 1
ATOM 1019 O O . PRO A 1 132 ? 10.984 -10.781 -5.461 1 93.5 132 PRO A O 1
ATOM 1022 N N . ARG A 1 133 ? 12.875 -9.836 -5.992 1 91.94 133 ARG A N 1
ATOM 1023 C CA . ARG A 1 133 ? 13.695 -10.625 -5.082 1 91.94 133 ARG A CA 1
ATOM 1024 C C . ARG A 1 133 ? 13.25 -10.438 -3.635 1 91.94 133 ARG A C 1
ATOM 1026 O O . ARG A 1 133 ? 13.359 -11.359 -2.822 1 91.94 133 ARG A O 1
ATOM 1033 N N . SER A 1 134 ? 12.75 -9.32 -3.359 1 93.5 134 SER A N 1
ATOM 1034 C CA . SER A 1 134 ? 12.344 -9 -1.995 1 93.5 134 SER A CA 1
ATOM 1035 C C . SER A 1 134 ? 11.242 -9.93 -1.513 1 93.5 134 SER A C 1
ATOM 1037 O O . SER A 1 134 ? 11.031 -10.086 -0.307 1 93.5 134 SER A O 1
ATOM 1039 N N . LEU A 1 135 ? 10.531 -10.555 -2.406 1 94.94 135 LEU A N 1
ATOM 1040 C CA . LEU A 1 135 ? 9.469 -11.477 -2.02 1 94.94 135 LEU A CA 1
ATOM 1041 C C . LEU A 1 135 ? 10.031 -12.656 -1.23 1 94.94 135 LEU A C 1
ATOM 1043 O O . LEU A 1 135 ? 9.328 -13.266 -0.422 1 94.94 135 LEU A O 1
ATOM 1047 N N . ALA A 1 136 ? 11.289 -12.977 -1.475 1 94.56 136 ALA A N 1
ATOM 1048 C CA . ALA A 1 136 ? 11.938 -14.086 -0.784 1 94.56 136 ALA A CA 1
ATOM 1049 C C . ALA A 1 136 ? 11.945 -13.867 0.726 1 94.56 136 ALA A C 1
ATOM 1051 O O . ALA A 1 136 ? 11.945 -14.828 1.5 1 94.56 136 ALA A O 1
ATOM 1052 N N . GLN A 1 137 ? 11.891 -12.633 1.104 1 93.56 137 GLN A N 1
ATOM 1053 C CA . GLN A 1 137 ? 11.953 -12.289 2.521 1 93.56 137 GLN A CA 1
ATOM 1054 C C . GLN A 1 137 ? 10.664 -12.672 3.24 1 93.56 137 GLN A C 1
ATOM 1056 O O . GLN A 1 137 ? 10.609 -12.672 4.473 1 93.56 137 GLN A O 1
ATOM 1061 N N . PHE A 1 138 ? 9.641 -13.023 2.482 1 95.38 138 PHE A N 1
ATOM 1062 C CA . PHE A 1 138 ? 8.344 -13.336 3.078 1 95.38 138 PHE A CA 1
ATOM 1063 C C . PHE A 1 138 ? 8.109 -14.844 3.102 1 95.38 138 PHE A C 1
ATOM 1065 O O . PHE A 1 138 ? 7.039 -15.305 3.492 1 95.38 138 PHE A O 1
ATOM 1072 N N . LEU A 1 139 ? 9.109 -15.641 2.648 1 93.62 139 LEU A N 1
ATOM 1073 C CA . LEU A 1 139 ? 8.961 -17.094 2.615 1 93.62 139 LEU A CA 1
ATOM 1074 C C . LEU A 1 139 ? 8.844 -17.656 4.027 1 93.62 139 LEU A C 1
ATOM 1076 O O . LEU A 1 139 ? 8.125 -18.625 4.25 1 93.62 139 LEU A O 1
ATOM 1080 N N . THR A 1 140 ? 9.609 -16.984 4.914 1 84 140 THR A N 1
ATOM 1081 C CA . THR A 1 140 ? 9.5 -17.359 6.32 1 84 140 THR A CA 1
ATOM 1082 C C . THR A 1 140 ? 8.883 -16.234 7.133 1 84 140 THR A C 1
ATOM 1084 O O . THR A 1 140 ? 9.359 -15.094 7.09 1 84 140 THR A O 1
ATOM 1087 N N . SER A 1 141 ? 7.621 -16.047 7.133 1 66.44 141 SER A N 1
ATOM 1088 C CA . SER A 1 141 ? 7.078 -14.82 7.699 1 66.44 141 SER A CA 1
ATOM 1089 C C . SER A 1 141 ? 6.676 -15.008 9.156 1 66.44 141 SER A C 1
ATOM 1091 O O . SER A 1 141 ? 6.371 -16.125 9.578 1 66.44 141 SER A O 1
ATOM 1093 N N . GLY A 1 142 ? 7.012 -14.008 9.906 1 68 142 GLY A N 1
ATOM 1094 C CA . GLY A 1 142 ? 6.461 -13.852 11.242 1 68 142 GLY A CA 1
ATOM 1095 C C . GLY A 1 142 ? 5.082 -13.219 11.242 1 68 142 GLY A C 1
ATOM 1096 O O . GLY A 1 142 ? 4.438 -13.117 10.203 1 68 142 GLY A O 1
ATOM 1097 N N . ASP A 1 143 ? 4.59 -12.906 12.312 1 71.88 143 ASP A N 1
ATOM 1098 C CA . ASP A 1 143 ? 3.24 -12.391 12.539 1 71.88 143 ASP A CA 1
ATOM 1099 C C . ASP A 1 143 ? 3.129 -10.93 12.125 1 71.88 143 ASP A C 1
ATOM 1101 O O . ASP A 1 143 ? 2.041 -10.453 11.789 1 71.88 143 ASP A O 1
ATOM 1105 N N . ALA A 1 144 ? 4.305 -10.336 11.969 1 84.88 144 ALA A N 1
ATOM 1106 C CA . ALA A 1 144 ? 4.242 -8.891 11.758 1 84.88 144 ALA A CA 1
ATOM 1107 C C . ALA A 1 144 ? 4.285 -8.555 10.266 1 84.88 144 ALA A C 1
ATOM 1109 O O . ALA A 1 144 ? 5.008 -9.188 9.5 1 84.88 144 ALA A O 1
ATOM 1110 N N . ILE A 1 145 ? 3.498 -7.559 9.938 1 91.81 145 ILE A N 1
ATOM 1111 C CA . ILE A 1 145 ? 3.555 -7.039 8.578 1 91.81 145 ILE A CA 1
ATOM 1112 C C . ILE A 1 145 ? 4.898 -6.348 8.344 1 91.81 145 ILE A C 1
ATOM 1114 O O . ILE A 1 145 ? 5.348 -5.555 9.18 1 91.81 145 ILE A O 1
ATOM 1118 N N . ARG A 1 146 ? 5.535 -6.723 7.211 1 91.19 146 ARG A N 1
ATOM 1119 C CA . ARG A 1 146 ? 6.812 -6.105 6.867 1 91.19 146 ARG A CA 1
ATOM 1120 C C . ARG A 1 146 ? 6.672 -5.195 5.652 1 91.19 146 ARG A C 1
ATOM 1122 O O . ARG A 1 146 ? 5.805 -5.41 4.801 1 91.19 146 ARG A O 1
ATOM 1129 N N . HIS A 1 147 ? 7.461 -4.18 5.668 1 91.31 147 HIS A N 1
ATOM 1130 C CA . HIS A 1 147 ? 7.551 -3.258 4.539 1 91.31 147 HIS A CA 1
ATOM 1131 C C . HIS A 1 147 ? 8.945 -3.279 3.92 1 91.31 147 HIS A C 1
ATOM 1133 O O . HIS A 1 147 ? 9.945 -3.186 4.633 1 91.31 147 HIS A O 1
ATOM 1139 N N . LEU A 1 148 ? 9 -3.434 2.621 1 87.56 148 LEU A N 1
ATOM 1140 C CA . LEU A 1 148 ? 10.266 -3.471 1.903 1 87.56 148 LEU A CA 1
ATOM 1141 C C . LEU A 1 148 ? 10.234 -2.545 0.692 1 87.56 148 LEU A C 1
ATOM 1143 O O . LEU A 1 148 ? 9.172 -2.307 0.116 1 87.56 148 LEU A O 1
ATOM 1147 N N . VAL A 1 149 ? 11.32 -1.983 0.358 1 89 149 VAL A N 1
ATOM 1148 C CA . VAL A 1 149 ? 11.547 -1.251 -0.884 1 89 149 VAL A CA 1
ATOM 1149 C C . VAL A 1 149 ? 12.508 -2.035 -1.779 1 89 149 VAL A C 1
ATOM 1151 O O . VAL A 1 149 ? 13.57 -2.471 -1.331 1 89 149 VAL A O 1
ATOM 1154 N N . ASP A 1 150 ? 12.055 -2.25 -3.004 1 85.94 150 ASP A N 1
ATOM 1155 C CA . ASP A 1 150 ? 12.812 -3.062 -3.953 1 85.94 150 ASP A CA 1
ATOM 1156 C C . ASP A 1 150 ? 13.133 -2.268 -5.219 1 85.94 150 ASP A C 1
ATOM 1158 O O . ASP A 1 150 ? 12.242 -1.676 -5.832 1 85.94 150 ASP A O 1
ATOM 1162 N N . HIS A 1 151 ? 14.477 -2.158 -5.516 1 80.69 151 HIS A N 1
ATOM 1163 C CA . HIS A 1 151 ? 14.945 -1.596 -6.777 1 80.69 151 HIS A CA 1
ATOM 1164 C C . HIS A 1 151 ? 15.633 -2.654 -7.633 1 80.69 151 HIS A C 1
ATOM 1166 O O . HIS A 1 151 ? 16.516 -3.365 -7.152 1 80.69 151 HIS A O 1
ATOM 1172 N N . HIS A 1 152 ? 15.102 -2.865 -8.836 1 77.62 152 HIS A N 1
ATOM 1173 C CA . HIS A 1 152 ? 15.781 -3.84 -9.688 1 77.62 152 HIS A CA 1
ATOM 1174 C C . HIS A 1 152 ? 15.648 -3.465 -11.164 1 77.62 152 HIS A C 1
ATOM 1176 O O . HIS A 1 152 ? 14.984 -2.482 -11.5 1 77.62 152 HIS A O 1
ATOM 1182 N N . THR A 1 153 ? 16.594 -3.953 -12 1 67.44 153 THR A N 1
ATOM 1183 C CA . THR A 1 153 ? 16.547 -3.762 -13.445 1 67.44 153 THR A CA 1
ATOM 1184 C C . THR A 1 153 ? 16.141 -5.051 -14.148 1 67.44 153 THR A C 1
ATOM 1186 O O . THR A 1 153 ? 16.531 -6.145 -13.734 1 67.44 153 THR A O 1
ATOM 1189 N N . GLU A 1 154 ? 15.094 -4.98 -15.047 1 67.38 154 GLU A N 1
ATOM 1190 C CA . GLU A 1 154 ? 14.742 -6.137 -15.859 1 67.38 154 GLU A CA 1
ATOM 1191 C C . GLU A 1 154 ? 15.227 -5.965 -17.297 1 67.38 154 GLU A C 1
ATOM 1193 O O . GLU A 1 154 ? 15.297 -4.84 -17.812 1 67.38 154 GLU A O 1
ATOM 1198 N N . MET B 1 1 ? -6.984 19.484 -3.486 1 55.28 1 MET B N 1
ATOM 1199 C CA . MET B 1 1 ? -5.676 18.859 -3.629 1 55.28 1 MET B CA 1
ATOM 1200 C C . MET B 1 1 ? -5.152 19.016 -5.055 1 55.28 1 MET B C 1
ATOM 1202 O O . MET B 1 1 ? -5.828 18.625 -6.012 1 55.28 1 MET B O 1
ATOM 1206 N N . VAL B 1 2 ? -4.199 19.938 -5.137 1 65.25 2 VAL B N 1
ATOM 1207 C CA . VAL B 1 2 ? -3.754 20.297 -6.477 1 65.25 2 VAL B CA 1
ATOM 1208 C C . VAL B 1 2 ? -2.932 19.156 -7.074 1 65.25 2 VAL B C 1
ATOM 1210 O O . VAL B 1 2 ? -2.062 18.594 -6.406 1 65.25 2 VAL B O 1
ATOM 1213 N N . GLN B 1 3 ? -3.393 18.625 -8.195 1 75.25 3 GLN B N 1
ATOM 1214 C CA . GLN B 1 3 ? -2.648 17.625 -8.969 1 75.25 3 GLN B CA 1
ATOM 1215 C C . GLN B 1 3 ? -1.317 18.203 -9.453 1 75.25 3 GLN B C 1
ATOM 1217 O O . GLN B 1 3 ? -1.277 19.281 -10.047 1 75.25 3 GLN B O 1
ATOM 1222 N N . GLU B 1 4 ? -0.272 17.562 -9.055 1 82.25 4 GLU B N 1
ATOM 1223 C CA . GLU B 1 4 ? 1.053 17.891 -9.57 1 82.25 4 GLU B CA 1
ATOM 1224 C C . GLU B 1 4 ? 1.569 16.828 -10.523 1 82.25 4 GLU B C 1
ATOM 1226 O O . GLU B 1 4 ? 1.078 15.695 -10.516 1 82.25 4 GLU B O 1
ATOM 1231 N N . PRO B 1 5 ? 2.516 17.266 -11.344 1 84.25 5 PRO B N 1
ATOM 1232 C CA . PRO B 1 5 ? 3.117 16.266 -12.219 1 84.25 5 PRO B CA 1
ATOM 1233 C C . PRO B 1 5 ? 3.654 15.055 -11.461 1 84.25 5 PRO B C 1
ATOM 1235 O O . PRO B 1 5 ? 4.199 15.203 -10.359 1 84.25 5 PRO B O 1
ATOM 1238 N N . ASN B 1 6 ? 3.277 13.828 -11.812 1 90.06 6 ASN B N 1
ATOM 1239 C CA . ASN B 1 6 ? 3.811 12.555 -11.344 1 90.06 6 ASN B CA 1
ATOM 1240 C C . ASN B 1 6 ? 3.143 12.109 -10.047 1 90.06 6 ASN B C 1
ATOM 1242 O O . ASN B 1 6 ? 3.58 11.141 -9.422 1 90.06 6 ASN B O 1
ATOM 1246 N N . ASP B 1 7 ? 2.102 12.914 -9.688 1 94.75 7 ASP B N 1
ATOM 1247 C CA . ASP B 1 7 ? 1.33 12.43 -8.547 1 94.75 7 ASP B CA 1
ATOM 1248 C C . ASP B 1 7 ? 0.692 11.07 -8.859 1 94.75 7 ASP B C 1
ATOM 1250 O O . ASP B 1 7 ? 0.119 10.883 -9.93 1 94.75 7 ASP B O 1
ATOM 1254 N N . LEU B 1 8 ? 0.795 10.18 -7.957 1 97.12 8 LEU B N 1
ATOM 1255 C CA . LEU B 1 8 ? 0.038 8.945 -8.117 1 97.12 8 LEU B CA 1
ATOM 1256 C C . LEU B 1 8 ? -1.429 9.156 -7.754 1 97.12 8 LEU B C 1
ATOM 1258 O O . LEU B 1 8 ? -1.91 8.617 -6.754 1 97.12 8 LEU B O 1
ATOM 1262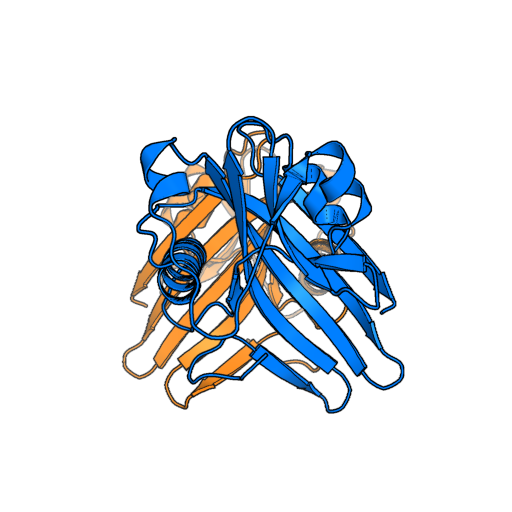 N N . ARG B 1 9 ? -2.043 9.93 -8.523 1 96.44 9 ARG B N 1
ATOM 1263 C CA . ARG B 1 9 ? -3.465 10.258 -8.5 1 96.44 9 ARG B CA 1
ATOM 1264 C C . ARG B 1 9 ? -4.109 9.992 -9.859 1 96.44 9 ARG B C 1
ATOM 1266 O O . ARG B 1 9 ? -3.695 10.555 -10.875 1 96.44 9 ARG B O 1
ATOM 1273 N N . PHE B 1 10 ? -5.094 9.211 -9.789 1 96 10 PHE B N 1
ATOM 1274 C CA . PHE B 1 10 ? -5.582 8.727 -11.078 1 96 10 PHE B CA 1
ATOM 1275 C C . PHE B 1 10 ? -7.105 8.789 -11.133 1 96 10 PHE B C 1
ATOM 1277 O O . PHE B 1 10 ? -7.781 8.516 -10.141 1 96 10 PHE B O 1
ATOM 1284 N N . GLN B 1 11 ? -7.512 9.18 -12.258 1 93.69 11 GLN B N 1
ATOM 1285 C CA . GLN B 1 11 ? -8.914 8.977 -12.609 1 93.69 11 GLN B CA 1
ATOM 1286 C C . GLN B 1 11 ? -9.141 7.59 -13.203 1 93.69 11 GLN B C 1
ATOM 1288 O O . GLN B 1 11 ? -8.703 7.309 -14.32 1 93.69 11 GLN B O 1
ATOM 1293 N N . VAL B 1 12 ? -9.828 6.652 -12.484 1 94.19 12 VAL B N 1
ATOM 1294 C CA . VAL B 1 12 ? -10.078 5.293 -12.945 1 94.19 12 VAL B CA 1
ATOM 1295 C C . VAL B 1 12 ? -11.164 5.297 -14.016 1 94.19 12 VAL B C 1
ATOM 1297 O O . VAL B 1 12 ? -11.023 4.648 -15.055 1 94.19 12 VAL B O 1
ATOM 1300 N N . ASN B 1 13 ? -12.219 6.008 -13.828 1 90.5 13 ASN B N 1
ATOM 1301 C CA . ASN B 1 13 ? -13.312 6.348 -14.727 1 90.5 13 ASN B CA 1
ATOM 1302 C C . ASN B 1 13 ? -13.992 7.652 -14.312 1 90.5 13 ASN B C 1
ATOM 1304 O O . ASN B 1 13 ? -13.57 8.297 -13.352 1 90.5 13 ASN B O 1
ATOM 1308 N N . PRO B 1 14 ? -14.961 8.117 -15.039 1 90.38 14 PRO B N 1
ATOM 1309 C CA . PRO B 1 14 ? -15.516 9.438 -14.742 1 90.38 14 PRO B CA 1
ATOM 1310 C C . PRO B 1 14 ? -16.031 9.555 -13.312 1 90.38 14 PRO B C 1
ATOM 1312 O O . PRO B 1 14 ? -16.062 10.648 -12.75 1 90.38 14 PRO B O 1
ATOM 1315 N N . GLN B 1 15 ? -16.375 8.484 -12.648 1 92.38 15 GLN B N 1
ATOM 1316 C CA . GLN B 1 15 ? -16.984 8.547 -11.32 1 92.38 15 GLN B CA 1
ATOM 1317 C C . GLN B 1 15 ? -16.078 7.871 -10.281 1 92.38 15 GLN B C 1
ATOM 1319 O O . GLN B 1 15 ? -16.531 7.566 -9.172 1 92.38 15 GLN B O 1
ATOM 1324 N N . ALA B 1 16 ? -14.797 7.645 -10.625 1 94.69 16 ALA B N 1
ATOM 1325 C CA . ALA B 1 16 ? -13.938 6.887 -9.727 1 94.69 16 ALA B CA 1
ATOM 1326 C C . ALA B 1 16 ? -12.508 7.43 -9.742 1 94.69 16 ALA B C 1
ATOM 1328 O O . ALA B 1 16 ? -11.93 7.637 -10.812 1 94.69 16 ALA B O 1
ATOM 1329 N N . LYS B 1 17 ? -11.961 7.66 -8.531 1 95.88 17 LYS B N 1
ATOM 1330 C CA . LYS B 1 17 ? -10.602 8.172 -8.398 1 95.88 17 LYS B CA 1
ATOM 1331 C C . LYS B 1 17 ? -9.781 7.293 -7.453 1 95.88 17 LYS B C 1
ATOM 1333 O O . LYS B 1 17 ? -10.305 6.781 -6.461 1 95.88 17 LYS B O 1
ATOM 1338 N N . PHE B 1 18 ? -8.539 7.16 -7.809 1 97.06 18 PHE B N 1
ATOM 1339 C CA . PHE B 1 18 ? -7.598 6.406 -6.984 1 97.06 18 PHE B CA 1
ATOM 1340 C C . PHE B 1 18 ? -6.328 7.215 -6.738 1 97.06 18 PHE B C 1
ATOM 1342 O O . PHE B 1 18 ? -5.824 7.883 -7.641 1 97.06 18 PHE B O 1
ATOM 1349 N N . ASP B 1 19 ? -5.859 7.152 -5.461 1 96.56 19 ASP B N 1
ATOM 1350 C CA . ASP B 1 19 ? -4.555 7.781 -5.254 1 96.56 19 ASP B CA 1
ATOM 1351 C C . ASP B 1 19 ? -3.77 7.066 -4.16 1 96.56 19 ASP B C 1
ATOM 1353 O O . ASP B 1 19 ? -4.316 6.223 -3.445 1 96.56 19 ASP B O 1
ATOM 1357 N N . VAL B 1 20 ? -2.498 7.207 -4.172 1 98.19 20 VAL B N 1
ATOM 1358 C CA . VAL B 1 20 ? -1.572 6.777 -3.129 1 98.19 20 VAL B CA 1
ATOM 1359 C C . VAL B 1 20 ? -1.072 7.996 -2.354 1 98.19 20 VAL B C 1
ATOM 1361 O O . VAL B 1 20 ? -0.538 8.938 -2.939 1 98.19 20 VAL B O 1
ATOM 1364 N N . ARG B 1 21 ? -1.265 7.906 -1.058 1 97.88 21 ARG B N 1
ATOM 1365 C CA . ARG B 1 21 ? -0.941 9.055 -0.219 1 97.88 21 ARG B CA 1
ATOM 1366 C C . ARG B 1 21 ? 0.039 8.672 0.884 1 97.88 21 ARG B C 1
ATOM 1368 O O . ARG B 1 21 ? 0.006 7.543 1.385 1 97.88 21 ARG B O 1
ATOM 1375 N N . ALA B 1 22 ? 0.88 9.578 1.215 1 98.38 22 ALA B N 1
ATOM 1376 C CA . ALA B 1 22 ? 1.646 9.516 2.457 1 98.38 22 ALA B CA 1
ATOM 1377 C C . ALA B 1 22 ? 1.033 10.414 3.527 1 98.38 22 ALA B C 1
ATOM 1379 O O . ALA B 1 22 ? 0.854 11.617 3.309 1 98.38 22 ALA B O 1
ATOM 1380 N N . ALA B 1 23 ? 0.665 9.859 4.562 1 98.31 23 ALA B N 1
ATOM 1381 C CA . ALA B 1 23 ? 0.19 10.602 5.727 1 98.31 23 ALA B CA 1
ATOM 1382 C C . ALA B 1 23 ? 1.229 10.594 6.848 1 98.31 23 ALA B C 1
ATOM 1384 O O . ALA B 1 23 ? 1.883 9.578 7.086 1 98.31 23 ALA B O 1
ATOM 1385 N N . VAL B 1 24 ? 1.359 11.68 7.527 1 98.31 24 VAL B N 1
ATOM 1386 C CA . VAL B 1 24 ? 2.391 11.75 8.555 1 98.31 24 VAL B CA 1
ATOM 1387 C C . VAL B 1 24 ? 1.774 12.203 9.875 1 98.31 24 VAL B C 1
ATOM 1389 O O . VAL B 1 24 ? 1.252 13.312 9.977 1 98.31 24 VAL B O 1
ATOM 1392 N N . LEU B 1 25 ? 1.837 11.367 10.836 1 98.12 25 LEU B N 1
ATOM 1393 C CA . LEU B 1 25 ? 1.49 11.727 12.211 1 98.12 25 LEU B CA 1
ATOM 1394 C C . LEU B 1 25 ? 2.674 12.375 12.914 1 98.12 25 LEU B C 1
ATOM 1396 O O . LEU B 1 25 ? 3.607 11.688 13.336 1 98.12 25 LEU B O 1
ATOM 1400 N N . LEU B 1 26 ? 2.652 13.672 12.969 1 98.25 26 LEU B N 1
ATOM 1401 C CA . LEU B 1 26 ? 3.639 14.406 13.75 1 98.25 26 LEU B CA 1
ATOM 1402 C C . LEU B 1 26 ? 3.201 14.523 15.211 1 98.25 26 LEU B C 1
ATOM 1404 O O . LEU B 1 26 ? 2.213 15.195 15.516 1 98.25 26 LEU B O 1
ATOM 1408 N N . VAL B 1 27 ? 4.016 13.945 16.078 1 97.81 27 VAL B N 1
ATOM 1409 C CA . VAL B 1 27 ? 3.598 13.836 17.469 1 97.81 27 VAL B CA 1
ATOM 1410 C C . VAL B 1 27 ? 4.637 14.5 18.375 1 97.81 27 VAL B C 1
ATOM 1412 O O . VAL B 1 27 ? 5.832 14.492 18.078 1 97.81 27 VAL B O 1
ATOM 1415 N N . HIS B 1 28 ? 4.16 15.094 19.391 1 97.5 28 HIS B N 1
ATOM 1416 C CA . HIS B 1 28 ? 4.992 15.695 20.422 1 97.5 28 HIS B CA 1
ATOM 1417 C C . HIS B 1 28 ? 4.266 15.719 21.766 1 97.5 28 HIS B C 1
ATOM 1419 O O . HIS B 1 28 ? 3.168 16.281 21.875 1 97.5 28 HIS B O 1
ATOM 1425 N N . ALA B 1 29 ? 4.848 15.07 22.781 1 96.25 29 ALA B N 1
ATOM 1426 C CA . ALA B 1 29 ? 4.359 15.133 24.156 1 96.25 29 ALA B CA 1
ATOM 1427 C C . ALA B 1 29 ? 2.875 14.789 24.234 1 96.25 29 ALA B C 1
ATOM 1429 O O . ALA B 1 29 ? 2.088 15.531 24.828 1 96.25 29 ALA B O 1
ATOM 1430 N N . GLY B 1 30 ? 2.498 13.758 23.484 1 94.88 30 GLY B N 1
ATOM 1431 C CA . GLY B 1 30 ? 1.137 13.258 23.562 1 94.88 30 GLY B CA 1
ATOM 1432 C C . GLY B 1 30 ? 0.151 14.062 22.734 1 94.88 30 GLY B C 1
ATOM 1433 O O . GLY B 1 30 ? -1.06 13.984 22.953 1 94.88 30 GLY B O 1
ATOM 1434 N N . GLN B 1 31 ? 0.666 14.859 21.859 1 97.88 31 GLN B N 1
ATOM 1435 C CA . GLN B 1 31 ? -0.187 15.656 20.984 1 97.88 31 GLN B CA 1
ATOM 1436 C C . GLN B 1 31 ? 0.112 15.367 19.516 1 97.88 31 GLN B C 1
ATOM 1438 O O . GLN B 1 31 ? 1.207 14.914 19.188 1 97.88 31 GLN B O 1
ATOM 1443 N N . LEU B 1 32 ? -0.898 15.633 18.688 1 98.44 32 LEU B N 1
ATOM 1444 C CA . LEU B 1 32 ? -0.82 15.438 17.25 1 98.44 32 LEU B CA 1
ATOM 1445 C C . LEU B 1 32 ? -0.996 16.75 16.5 1 98.44 32 LEU B C 1
ATOM 1447 O O . LEU B 1 32 ? -1.922 17.516 16.797 1 98.44 32 LEU B O 1
ATOM 1451 N N . LEU B 1 33 ? -0.106 17.031 15.586 1 98.56 33 LEU B N 1
ATOM 1452 C CA . LEU B 1 33 ? -0.278 18.203 14.734 1 98.56 33 LEU B CA 1
ATOM 1453 C C . LEU B 1 33 ? -1.271 17.922 13.617 1 98.56 33 LEU B C 1
ATOM 1455 O O . LEU B 1 33 ? -1.126 16.938 12.883 1 98.56 33 LEU B O 1
ATOM 1459 N N . ALA B 1 34 ? -2.287 18.719 13.492 1 98.31 34 ALA B N 1
ATOM 1460 C CA . ALA B 1 34 ? -3.285 18.547 12.445 1 98.31 34 ALA B CA 1
ATOM 1461 C C . ALA B 1 34 ? -3.869 19.891 12.016 1 98.31 34 ALA B C 1
ATOM 1463 O O . ALA B 1 34 ? -3.781 20.875 12.758 1 98.31 34 ALA B O 1
ATOM 1464 N N . THR B 1 35 ? -4.348 19.953 10.797 1 97.5 35 THR B N 1
ATOM 1465 C CA . THR B 1 35 ? -5.191 21.062 10.352 1 97.5 35 THR B CA 1
ATOM 1466 C C . THR B 1 35 ? -6.668 20.75 10.586 1 97.5 35 THR B C 1
ATOM 1468 O O . THR B 1 35 ? -7.141 19.672 10.227 1 97.5 35 THR B O 1
ATOM 1471 N N . VAL B 1 36 ? -7.359 21.672 11.172 1 96.44 36 VAL B N 1
ATOM 1472 C CA . VAL B 1 36 ? -8.758 21.422 11.508 1 96.44 36 VAL B CA 1
ATOM 1473 C C . VAL B 1 36 ? -9.656 22.328 10.672 1 96.44 36 VAL B C 1
ATOM 1475 O O . VAL B 1 36 ? -9.477 23.547 10.641 1 96.44 36 VAL B O 1
ATOM 1478 N N . ASN B 1 37 ? -10.57 21.672 9.953 1 94.56 37 ASN B N 1
ATOM 1479 C CA . ASN B 1 37 ? -11.617 22.453 9.281 1 94.56 37 ASN B CA 1
ATOM 1480 C C . ASN B 1 37 ? -12.648 22.984 10.266 1 94.56 37 ASN B C 1
ATOM 1482 O O . ASN B 1 37 ? -13.344 22.203 10.922 1 94.56 37 ASN B O 1
ATOM 1486 N N . SER B 1 38 ? -12.766 24.25 10.281 1 92.19 38 SER B N 1
ATOM 1487 C CA . SER B 1 38 ? -13.594 24.891 11.297 1 92.19 38 SER B CA 1
ATOM 1488 C C . SER B 1 38 ? -15.07 24.578 11.078 1 92.19 38 SER B C 1
ATOM 1490 O O . SER B 1 38 ? -15.844 24.5 12.039 1 92.19 38 SER B O 1
ATOM 1492 N N . ALA B 1 39 ? -15.508 24.422 9.898 1 93.81 39 ALA B N 1
ATOM 1493 C CA . ALA B 1 39 ? -16.906 24.172 9.578 1 93.81 39 ALA B CA 1
ATOM 1494 C C . ALA B 1 39 ? -17.2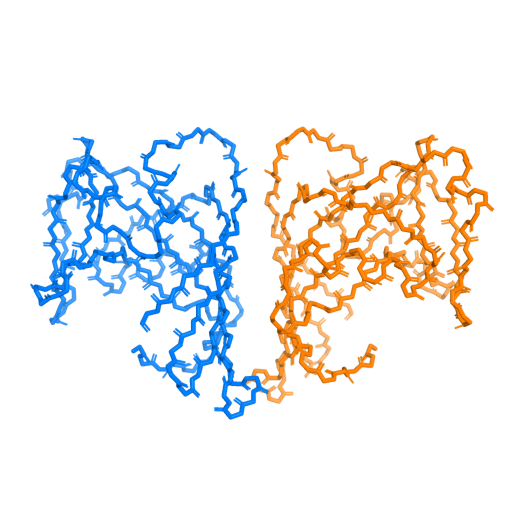97 22.734 9.891 1 93.81 39 ALA B C 1
ATOM 1496 O O . ALA B 1 39 ? -18.328 22.484 10.539 1 93.81 39 ALA B O 1
ATOM 1497 N N . SER B 1 40 ? -16.484 21.75 9.602 1 92.19 40 SER B N 1
ATOM 1498 C CA . SER B 1 40 ? -16.828 20.344 9.734 1 92.19 40 SER B CA 1
ATOM 1499 C C . SER B 1 40 ? -16.281 19.75 11.023 1 92.19 40 SER B C 1
ATOM 1501 O O . SER B 1 40 ? -16.734 18.703 11.477 1 92.19 40 SER B O 1
ATOM 1503 N N . GLY B 1 41 ? -15.172 20.406 11.555 1 94.88 41 GLY B N 1
ATOM 1504 C CA . GLY B 1 41 ? -14.5 19.859 12.727 1 94.88 41 GLY B CA 1
ATOM 1505 C C . GLY B 1 41 ? -13.531 18.734 12.398 1 94.88 41 GLY B C 1
ATOM 1506 O O . GLY B 1 41 ? -12.945 18.141 13.297 1 94.88 41 GLY B O 1
ATOM 1507 N N . ILE B 1 42 ? -13.359 18.5 11.102 1 94.94 42 ILE B N 1
ATOM 1508 C CA . ILE B 1 42 ? -12.516 17.391 10.656 1 94.94 42 ILE B CA 1
ATOM 1509 C C . ILE B 1 42 ? -11.047 17.812 10.734 1 94.94 42 ILE B C 1
ATOM 1511 O O . ILE B 1 42 ? -10.695 18.938 10.375 1 94.94 42 ILE B O 1
ATOM 1515 N N . ALA B 1 43 ? -10.25 16.859 11.25 1 97.31 43 ALA B N 1
ATOM 1516 C CA . ALA B 1 43 ? -8.812 17.078 11.336 1 97.31 43 ALA B CA 1
ATOM 1517 C C . ALA B 1 43 ? -8.07 16.25 10.281 1 97.31 43 ALA B C 1
ATOM 1519 O O . ALA B 1 43 ? -8.367 15.062 10.094 1 97.31 43 ALA B O 1
ATOM 1520 N N . LEU B 1 44 ? -7.141 16.875 9.664 1 97.25 44 LEU B N 1
ATOM 1521 C CA . LEU B 1 44 ? -6.285 16.203 8.688 1 97.25 44 LEU B CA 1
ATOM 1522 C C . LEU B 1 44 ? -4.816 16.312 9.078 1 97.25 44 LEU B C 1
ATOM 1524 O O . LEU B 1 44 ? -4.379 17.375 9.555 1 97.25 44 LEU B O 1
ATOM 1528 N N . VAL B 1 45 ? -4.133 15.273 8.891 1 98.19 45 VAL B N 1
ATOM 1529 C CA . VAL B 1 45 ? -2.703 15.312 9.188 1 98.19 45 VAL B CA 1
ATOM 1530 C C . VAL B 1 45 ? -1.937 15.773 7.949 1 98.19 45 VAL B C 1
ATOM 1532 O O . VAL B 1 45 ? -2.451 15.711 6.828 1 98.19 45 VAL B O 1
ATOM 1535 N N . PRO B 1 46 ? -0.709 16.281 8.18 1 97.94 46 PRO B N 1
ATOM 1536 C CA . PRO B 1 46 ? 0.123 16.609 7.023 1 97.94 46 PRO B CA 1
ATOM 1537 C C . PRO B 1 46 ? 0.398 15.406 6.133 1 97.94 46 PRO B C 1
ATOM 1539 O O . PRO B 1 46 ? 0.408 14.266 6.613 1 97.94 46 PRO B O 1
ATOM 1542 N N . GLY B 1 47 ? 0.668 15.609 4.941 1 97.31 47 GLY B N 1
ATOM 1543 C CA . GLY B 1 47 ? 0.916 14.578 3.941 1 97.31 47 GLY B CA 1
ATOM 1544 C C . GLY B 1 47 ? 0.528 15.008 2.537 1 97.31 47 GLY B C 1
ATOM 1545 O O . GLY B 1 47 ? 0.311 16.188 2.281 1 97.31 47 GLY B O 1
ATOM 1546 N N . GLY B 1 48 ? 0.501 14.062 1.657 1 97.06 48 GLY B N 1
ATOM 1547 C CA . GLY B 1 48 ? 0.153 14.352 0.276 1 97.06 48 GLY B CA 1
ATOM 1548 C C . GLY B 1 48 ? 0.337 13.164 -0.648 1 97.06 48 GLY B C 1
ATOM 1549 O O . GLY B 1 48 ? 0.59 12.047 -0.189 1 97.06 48 GLY B O 1
ATOM 1550 N N . ALA B 1 49 ? 0.157 13.453 -1.874 1 97.5 49 ALA B N 1
ATOM 1551 C CA . ALA B 1 49 ? 0.272 12.391 -2.873 1 97.5 49 ALA B CA 1
ATOM 1552 C C . ALA B 1 49 ? 1.719 11.93 -3.016 1 97.5 49 ALA B C 1
ATOM 1554 O O . ALA B 1 49 ? 2.643 12.742 -3.018 1 97.5 49 ALA B O 1
ATOM 1555 N N . VAL B 1 50 ? 1.878 10.625 -3.109 1 98.19 50 VAL B N 1
ATOM 1556 C CA . VAL B 1 50 ? 3.172 10.086 -3.514 1 98.19 50 VAL B CA 1
ATOM 1557 C C . VAL B 1 50 ? 3.41 10.375 -4.996 1 98.19 50 VAL B C 1
ATOM 1559 O O . VAL B 1 50 ? 2.492 10.258 -5.812 1 98.19 50 VAL B O 1
ATOM 1562 N N . LYS B 1 51 ? 4.594 10.781 -5.336 1 97.62 51 LYS B N 1
ATOM 1563 C CA . LYS B 1 51 ? 4.953 11 -6.734 1 97.62 51 LYS B CA 1
ATOM 1564 C C . LYS B 1 51 ? 5.629 9.766 -7.324 1 97.62 51 LYS B C 1
ATOM 1566 O O . LYS B 1 51 ? 6.355 9.055 -6.629 1 97.62 51 LYS B O 1
ATOM 1571 N N . PHE B 1 52 ? 5.367 9.602 -8.586 1 96.88 52 PHE B N 1
ATOM 1572 C CA . PHE B 1 52 ? 6.043 8.516 -9.281 1 96.88 52 PHE B CA 1
ATOM 1573 C C . PHE B 1 52 ? 7.555 8.617 -9.109 1 96.88 52 PHE B C 1
ATOM 1575 O O . PHE B 1 52 ? 8.125 9.703 -9.258 1 96.88 52 PHE B O 1
ATOM 1582 N N . GLY B 1 53 ? 8.188 7.469 -8.727 1 94.56 53 GLY B N 1
ATOM 1583 C CA . GLY B 1 53 ? 9.633 7.438 -8.602 1 94.56 53 GLY B CA 1
ATOM 1584 C C . GLY B 1 53 ? 10.109 7.613 -7.172 1 94.56 53 GLY B C 1
ATOM 1585 O O . GLY B 1 53 ? 11.281 7.379 -6.867 1 94.56 53 GLY B O 1
ATOM 1586 N N . GLU B 1 54 ? 9.273 7.988 -6.281 1 96.31 54 GLU B N 1
ATOM 1587 C CA . GLU B 1 54 ? 9.703 8.102 -4.891 1 96.31 54 GLU B CA 1
ATOM 1588 C C . GLU B 1 54 ? 9 7.066 -4.016 1 96.31 54 GLU B C 1
ATOM 1590 O O . GLU B 1 54 ? 7.93 6.57 -4.367 1 96.31 54 GLU B O 1
ATOM 1595 N N . THR B 1 55 ? 9.617 6.738 -2.949 1 96.62 55 THR B N 1
ATOM 1596 C CA . THR B 1 55 ? 8.992 5.898 -1.937 1 96.62 55 THR B CA 1
ATOM 1597 C C . THR B 1 55 ? 7.988 6.703 -1.11 1 96.62 55 THR B C 1
ATOM 1599 O O . THR B 1 55 ? 8.016 7.938 -1.124 1 96.62 55 THR B O 1
ATOM 1602 N N . ALA B 1 56 ? 7.133 6 -0.439 1 97.38 56 ALA B N 1
ATOM 1603 C CA . ALA B 1 56 ? 6.203 6.668 0.465 1 97.38 56 ALA B CA 1
ATOM 1604 C C . ALA B 1 56 ? 6.945 7.438 1.55 1 97.38 56 ALA B C 1
ATOM 1606 O O . ALA B 1 56 ? 6.512 8.516 1.963 1 97.38 56 ALA B O 1
ATOM 1607 N N . ALA B 1 57 ? 8.031 6.883 2.01 1 96.88 57 ALA B N 1
ATOM 1608 C CA . ALA B 1 57 ? 8.844 7.551 3.023 1 96.88 57 ALA B CA 1
ATOM 1609 C C . ALA B 1 57 ? 9.422 8.859 2.49 1 96.88 57 ALA B C 1
ATOM 1611 O O . ALA B 1 57 ? 9.414 9.875 3.184 1 96.88 57 ALA B O 1
ATOM 1612 N N . GLU B 1 58 ? 9.93 8.797 1.278 1 97.31 58 GLU B N 1
ATOM 1613 C CA . GLU B 1 58 ? 10.445 10 0.637 1 97.31 58 GLU B CA 1
ATOM 1614 C C . GLU B 1 58 ? 9.352 11.047 0.456 1 97.31 58 GLU B C 1
ATOM 1616 O O . GLU B 1 58 ? 9.578 12.234 0.673 1 97.31 58 GLU B O 1
ATOM 1621 N N . ALA B 1 59 ? 8.195 10.617 0.027 1 97.94 59 ALA B N 1
ATOM 1622 C CA . ALA B 1 59 ? 7.055 11.516 -0.118 1 97.94 59 ALA B CA 1
ATOM 1623 C C . ALA B 1 59 ? 6.691 12.164 1.216 1 97.94 59 ALA B C 1
ATOM 1625 O O . ALA B 1 59 ? 6.457 13.375 1.283 1 97.94 59 ALA B O 1
ATOM 1626 N N . ALA B 1 60 ? 6.688 11.352 2.275 1 98.12 60 ALA B N 1
ATOM 1627 C CA . ALA B 1 60 ? 6.371 11.852 3.609 1 98.12 60 ALA B CA 1
ATOM 1628 C C . ALA B 1 60 ? 7.336 12.961 4.02 1 98.12 60 ALA B C 1
ATOM 1630 O O . ALA B 1 60 ? 6.91 14.039 4.434 1 98.12 60 ALA B O 1
ATOM 1631 N N . ALA B 1 61 ? 8.562 12.68 3.82 1 98.06 61 ALA B N 1
ATOM 1632 C CA . ALA B 1 61 ? 9.586 13.656 4.188 1 98.06 61 ALA B CA 1
ATOM 1633 C C . ALA B 1 61 ? 9.461 14.922 3.338 1 98.06 61 ALA B C 1
ATOM 1635 O O . ALA B 1 61 ? 9.562 16.031 3.854 1 98.06 61 ALA B O 1
ATOM 1636 N N . ARG B 1 62 ? 9.258 14.742 2.061 1 97.44 62 ARG B N 1
ATOM 1637 C CA . ARG B 1 62 ? 9.133 15.883 1.153 1 97.44 62 ARG B CA 1
ATOM 1638 C C . ARG B 1 62 ? 7.938 16.75 1.529 1 97.44 62 ARG B C 1
ATOM 1640 O O . ARG B 1 62 ? 8.062 17.984 1.623 1 97.44 62 ARG B O 1
ATOM 1647 N N . GLU B 1 63 ? 6.801 16.141 1.741 1 97.44 63 GLU B N 1
ATOM 1648 C CA . GLU B 1 63 ? 5.578 16.859 2.066 1 97.44 63 GLU B CA 1
ATOM 1649 C C . GLU B 1 63 ? 5.723 17.625 3.377 1 97.44 63 GLU B C 1
ATOM 1651 O O . GLU B 1 63 ? 5.238 18.75 3.502 1 97.44 63 GLU B O 1
ATOM 1656 N N . ILE B 1 64 ? 6.395 17.078 4.375 1 97.94 64 ILE B N 1
ATOM 1657 C CA . ILE B 1 64 ? 6.598 17.75 5.656 1 97.94 64 ILE B CA 1
ATOM 1658 C C . ILE B 1 64 ? 7.52 18.953 5.469 1 97.94 64 ILE B C 1
ATOM 1660 O O . ILE B 1 64 ? 7.273 20.031 6.027 1 97.94 64 ILE B O 1
ATOM 1664 N N . HIS B 1 65 ? 8.523 18.75 4.652 1 98 65 HIS B N 1
ATOM 1665 C CA . HIS B 1 65 ? 9.414 19.859 4.371 1 98 65 HIS B CA 1
ATOM 1666 C C . HIS B 1 65 ? 8.688 20.984 3.633 1 98 65 HIS B C 1
ATOM 1668 O O . HIS B 1 65 ? 8.852 22.156 3.957 1 98 65 HIS B O 1
ATOM 1674 N N . GLU B 1 66 ? 7.965 20.625 2.635 1 96.88 66 GLU B N 1
ATOM 1675 C CA . GLU B 1 66 ? 7.234 21.609 1.842 1 96.88 66 GLU B CA 1
ATOM 1676 C C . GLU B 1 66 ? 6.211 22.359 2.695 1 96.88 66 GLU B C 1
ATOM 1678 O O . GLU B 1 66 ? 6.09 23.578 2.605 1 96.88 66 GLU B O 1
ATOM 1683 N N . GLU B 1 67 ? 5.504 21.641 3.605 1 97.38 67 GLU B N 1
ATOM 1684 C CA . GLU B 1 67 ? 4.379 22.219 4.336 1 97.38 67 GLU B CA 1
ATOM 1685 C C . GLU B 1 67 ? 4.844 22.891 5.621 1 97.38 67 GLU B C 1
ATOM 1687 O O . GLU B 1 67 ? 4.227 23.859 6.082 1 97.38 67 GLU B O 1
ATOM 1692 N N . LEU B 1 68 ? 5.988 22.422 6.246 1 98 68 LEU B N 1
ATOM 1693 C CA . LEU B 1 68 ? 6.312 22.844 7.605 1 98 68 LEU B CA 1
ATOM 1694 C C . LEU B 1 68 ? 7.777 23.25 7.715 1 98 68 LEU B C 1
ATOM 1696 O O . LEU B 1 68 ? 8.242 23.641 8.789 1 98 68 LEU B O 1
ATOM 1700 N N . LYS B 1 69 ? 8.539 23.109 6.684 1 97.81 69 LYS B N 1
ATOM 1701 C CA . LYS B 1 69 ? 9.961 23.422 6.629 1 97.81 69 LYS B CA 1
ATOM 1702 C C . LYS B 1 69 ? 10.742 22.609 7.664 1 97.81 69 LYS B C 1
ATOM 1704 O O . LYS B 1 69 ? 11.703 23.125 8.258 1 97.81 69 LYS B O 1
ATOM 1709 N N . LEU B 1 70 ? 10.242 21.469 7.941 1 97.25 70 LEU B N 1
ATOM 1710 C CA . LEU B 1 70 ? 10.914 20.531 8.844 1 97.25 70 LEU B CA 1
ATOM 1711 C C . LEU B 1 70 ? 11.656 19.453 8.062 1 97.25 70 LEU B C 1
ATOM 1713 O O . LEU B 1 70 ? 11.148 18.953 7.062 1 97.25 70 LEU B O 1
ATOM 1717 N N . ASN B 1 71 ? 12.836 19.203 8.516 1 96.44 71 ASN B N 1
ATOM 1718 C CA . ASN B 1 71 ? 13.586 18.078 7.996 1 96.44 71 ASN B CA 1
ATOM 1719 C C . ASN B 1 71 ? 13.547 16.891 8.961 1 96.44 71 ASN B C 1
ATOM 1721 O O . ASN B 1 71 ? 14.258 16.875 9.961 1 96.44 71 ASN B O 1
ATOM 1725 N N . VAL B 1 72 ? 12.672 15.938 8.695 1 96.25 72 VAL B N 1
ATOM 1726 C CA . VAL B 1 72 ? 12.508 14.75 9.523 1 96.25 72 VAL B CA 1
ATOM 1727 C C . VAL B 1 72 ? 12.445 13.508 8.641 1 96.25 72 VAL B C 1
ATOM 1729 O O . VAL B 1 72 ? 12.289 13.609 7.422 1 96.25 72 VAL B O 1
ATOM 1732 N N . VAL B 1 73 ? 12.633 12.375 9.242 1 93.19 73 VAL B N 1
ATOM 1733 C CA . VAL B 1 73 ? 12.508 11.086 8.578 1 93.19 73 VAL B CA 1
ATOM 1734 C C . VAL B 1 73 ? 11.391 10.273 9.234 1 93.19 73 VAL B C 1
ATOM 1736 O O . VAL B 1 73 ? 11.641 9.531 10.188 1 93.19 73 VAL B O 1
ATOM 1739 N N . PRO B 1 74 ? 10.203 10.383 8.695 1 95 74 PRO B N 1
ATOM 1740 C CA . PRO B 1 74 ? 9.094 9.641 9.305 1 95 74 PRO B CA 1
ATOM 1741 C C . PRO B 1 74 ? 9.172 8.141 9.055 1 95 74 PRO B C 1
ATOM 1743 O O . PRO B 1 74 ? 9.641 7.711 7.988 1 95 74 PRO B O 1
ATOM 1746 N N . GLN B 1 75 ? 8.75 7.363 10 1 94.69 75 GLN B N 1
ATOM 1747 C CA . GLN B 1 75 ? 8.734 5.91 9.898 1 94.69 75 GLN B CA 1
ATOM 1748 C C . GLN B 1 75 ? 7.355 5.395 9.508 1 94.69 75 GLN B C 1
ATOM 1750 O O . GLN B 1 75 ? 6.34 5.879 10.008 1 94.69 75 GLN B O 1
ATOM 1755 N N . LEU B 1 76 ? 7.387 4.449 8.562 1 96.19 76 LEU B N 1
ATOM 1756 C CA . LEU B 1 76 ? 6.117 3.828 8.188 1 96.19 76 LEU B CA 1
ATOM 1757 C C . LEU B 1 76 ? 5.551 3.012 9.344 1 96.19 76 LEU B C 1
ATOM 1759 O O . LEU B 1 76 ? 6.223 2.125 9.875 1 96.19 76 LEU B O 1
ATOM 1763 N N . VAL B 1 77 ? 4.305 3.273 9.719 1 96.19 77 VAL B N 1
ATOM 1764 C CA . VAL B 1 77 ? 3.727 2.562 10.859 1 96.19 77 VAL B CA 1
ATOM 1765 C C . VAL B 1 77 ? 2.465 1.823 10.414 1 96.19 77 VAL B C 1
ATOM 1767 O O . VAL B 1 77 ? 1.912 1.021 11.172 1 96.19 77 VAL B O 1
ATOM 1770 N N . GLY B 1 78 ? 2.047 2.121 9.203 1 95.75 78 GLY B N 1
ATOM 1771 C CA . GLY B 1 78 ? 0.846 1.419 8.781 1 95.75 78 GLY B CA 1
ATOM 1772 C C . GLY B 1 78 ? 0.451 1.717 7.352 1 95.75 78 GLY B C 1
ATOM 1773 O O . GLY B 1 78 ? 1.064 2.562 6.695 1 95.75 78 GLY B O 1
ATOM 1774 N N . ILE B 1 79 ? -0.542 1.019 6.891 1 96.44 79 ILE B N 1
ATOM 1775 C CA . ILE B 1 79 ? -1.2 1.209 5.602 1 96.44 79 ILE B CA 1
ATOM 1776 C C . ILE B 1 79 ? -2.715 1.173 5.785 1 96.44 79 ILE B C 1
ATOM 1778 O O . ILE B 1 79 ? -3.238 0.337 6.527 1 96.44 79 ILE B O 1
ATOM 1782 N N . VAL B 1 80 ? -3.385 2.061 5.188 1 96.19 80 VAL B N 1
ATOM 1783 C CA . VAL B 1 80 ? -4.844 2.1 5.227 1 96.19 80 VAL B CA 1
ATOM 1784 C C . VAL B 1 80 ? -5.402 2.023 3.809 1 96.19 80 VAL B C 1
ATOM 1786 O O . VAL B 1 80 ? -5.051 2.838 2.951 1 96.19 80 VAL B O 1
ATOM 1789 N N . GLU B 1 81 ? -6.117 1.032 3.506 1 96.81 81 GLU B N 1
ATOM 1790 C CA . GLU B 1 81 ? -6.98 1.06 2.33 1 96.81 81 GLU B CA 1
ATOM 1791 C C . GLU B 1 81 ? -8.297 1.779 2.627 1 96.81 81 GLU B C 1
ATOM 1793 O O . GLU B 1 81 ? -9.148 1.253 3.34 1 96.81 81 GLU B O 1
ATOM 1798 N N . SER B 1 82 ? -8.438 2.939 2.037 1 95.31 82 SER B N 1
ATOM 1799 C CA . SER B 1 82 ? -9.586 3.781 2.34 1 95.31 82 SER B CA 1
ATOM 1800 C C . SER B 1 82 ? -10.531 3.875 1.146 1 95.31 82 SER B C 1
ATOM 1802 O O . SER B 1 82 ? -10.094 4.109 0.018 1 95.31 82 SER B O 1
ATOM 1804 N N . PHE B 1 83 ? -11.773 3.627 1.399 1 94.06 83 PHE B N 1
ATOM 1805 C CA . PHE B 1 83 ? -12.836 3.711 0.41 1 94.06 83 PHE B CA 1
ATOM 1806 C C . PHE B 1 83 ? -13.906 4.699 0.853 1 94.06 83 PHE B C 1
ATOM 1808 O O . PHE B 1 83 ? -14.406 4.621 1.978 1 94.06 83 PHE B O 1
ATOM 1815 N N . TRP B 1 84 ? -14.211 5.609 0.058 1 89 84 TRP B N 1
ATOM 1816 C CA . TRP B 1 84 ? -15.312 6.492 0.433 1 89 84 TRP B CA 1
ATOM 1817 C C . TRP B 1 84 ? -16.047 6.996 -0.802 1 89 84 TRP B C 1
ATOM 1819 O O . TRP B 1 84 ? -15.57 6.848 -1.926 1 89 84 TRP B O 1
ATOM 1829 N N . GLN B 1 85 ? -17.266 7.426 -0.597 1 87.88 85 GLN B N 1
ATOM 1830 C CA . GLN B 1 85 ? -18.156 7.848 -1.674 1 87.88 85 GLN B CA 1
ATOM 1831 C C . GLN B 1 85 ? -18.688 9.258 -1.434 1 87.88 85 GLN B C 1
ATOM 1833 O O . GLN B 1 85 ? -18.984 9.633 -0.297 1 87.88 85 GLN B O 1
ATOM 1838 N N . GLN B 1 86 ? -18.594 10.023 -2.402 1 83.81 86 GLN B N 1
ATOM 1839 C CA . GLN B 1 86 ? -19.375 11.258 -2.533 1 83.81 86 GLN B CA 1
ATOM 1840 C C . GLN B 1 86 ? -20.516 11.086 -3.523 1 83.81 86 GLN B C 1
ATOM 1842 O O . GLN B 1 86 ? -20.547 10.117 -4.285 1 83.81 86 GLN B O 1
ATOM 1847 N N . PRO B 1 87 ? -21.562 11.859 -3.488 1 83 87 PRO B N 1
ATOM 1848 C CA . PRO B 1 87 ? -22.75 11.664 -4.324 1 83 87 PRO B CA 1
ATOM 1849 C C . PRO B 1 87 ? -22.391 11.367 -5.781 1 83 87 PRO B C 1
ATOM 1851 O O . PRO B 1 87 ? -23.016 10.508 -6.402 1 83 87 PRO B O 1
ATOM 1854 N N . GLU B 1 88 ? -21.375 11.906 -6.379 1 85.38 88 GLU B N 1
ATOM 1855 C CA . GLU B 1 88 ? -21.141 11.711 -7.809 1 85.38 88 GLU B CA 1
ATOM 1856 C C . GLU B 1 88 ? -19.812 11.016 -8.062 1 85.38 88 GLU B C 1
ATOM 1858 O O . GLU B 1 88 ? -19.422 10.789 -9.211 1 85.38 88 GLU B O 1
ATOM 1863 N N . ARG B 1 89 ? -19.172 10.633 -6.977 1 90.62 89 ARG B N 1
ATOM 1864 C CA . ARG B 1 89 ? -17.844 10.07 -7.207 1 90.62 89 ARG B CA 1
ATOM 1865 C C . ARG B 1 89 ? -17.453 9.109 -6.09 1 90.62 89 ARG B C 1
ATOM 1867 O O . ARG B 1 89 ? -17.766 9.352 -4.922 1 90.62 89 ARG B O 1
ATOM 1874 N N . THR B 1 90 ? -16.812 8.008 -6.469 1 92.5 90 THR B N 1
ATOM 1875 C CA . THR B 1 90 ? -16.234 7.059 -5.527 1 92.5 90 THR B CA 1
ATOM 1876 C C . THR B 1 90 ? -14.711 7.219 -5.469 1 92.5 90 THR B C 1
ATOM 1878 O O . THR B 1 90 ? -14.07 7.461 -6.488 1 92.5 90 THR B O 1
ATOM 1881 N N . TYR B 1 91 ? -14.234 7.043 -4.27 1 93.31 91 TYR B N 1
ATOM 1882 C CA . TYR B 1 91 ? -12.805 7.246 -4.059 1 93.31 91 TYR B CA 1
ATOM 1883 C C . TYR B 1 91 ? -12.172 6.031 -3.387 1 93.31 91 TYR B C 1
ATOM 1885 O O . TYR B 1 91 ? -12.789 5.406 -2.52 1 93.31 91 TYR B O 1
ATOM 1893 N N . GLN B 1 92 ? -11.047 5.715 -3.812 1 95.81 92 GLN B N 1
ATOM 1894 C CA . GLN B 1 92 ? -10.18 4.738 -3.16 1 95.81 92 GLN B CA 1
ATOM 1895 C C . GLN B 1 92 ? -8.773 5.301 -2.967 1 95.81 92 GLN B C 1
ATOM 1897 O O . GLN B 1 92 ? -8.211 5.91 -3.879 1 95.81 92 GLN B O 1
ATOM 1902 N N . GLN B 1 93 ? -8.328 5.145 -1.746 1 96.31 93 GLN B N 1
ATOM 1903 C CA . GLN B 1 93 ? -6.988 5.621 -1.424 1 96.31 93 GLN B CA 1
ATOM 1904 C C . GLN B 1 93 ? -6.168 4.531 -0.737 1 96.31 93 GLN B C 1
ATOM 1906 O O . GLN B 1 93 ? -6.691 3.781 0.09 1 96.31 93 GLN B O 1
ATOM 1911 N N . LEU B 1 94 ? -5.027 4.383 -1.176 1 97.88 94 LEU B N 1
ATOM 1912 C CA . LEU B 1 94 ? -4.023 3.682 -0.38 1 97.88 94 LEU B CA 1
ATOM 1913 C C . LEU B 1 94 ? -3.16 4.668 0.398 1 97.88 94 LEU B C 1
ATOM 1915 O O . LEU B 1 94 ? -2.357 5.398 -0.191 1 97.88 94 LEU B O 1
ATOM 1919 N N . ILE B 1 95 ? -3.342 4.645 1.72 1 97.81 95 ILE B N 1
ATOM 1920 C CA . ILE B 1 95 ? -2.666 5.621 2.568 1 97.81 95 ILE B CA 1
ATOM 1921 C C . ILE B 1 95 ? -1.504 4.953 3.299 1 97.81 95 ILE B C 1
ATOM 1923 O O . ILE B 1 95 ? -1.712 4.055 4.121 1 97.81 95 ILE B O 1
ATOM 1927 N N . MET B 1 96 ? -0.311 5.367 2.951 1 98.19 96 MET B N 1
ATOM 1928 C CA . MET B 1 96 ? 0.878 4.98 3.705 1 98.19 96 MET B CA 1
ATOM 1929 C C . MET B 1 96 ? 1.074 5.883 4.918 1 98.19 96 MET B C 1
ATOM 1931 O O . MET B 1 96 ? 1.38 7.066 4.77 1 98.19 96 MET B O 1
ATOM 1935 N N . VAL B 1 97 ? 0.907 5.312 6.117 1 97.81 97 VAL B N 1
ATOM 1936 C CA . VAL B 1 97 ? 0.876 6.105 7.34 1 97.81 97 VAL B CA 1
ATOM 1937 C C . VAL B 1 97 ? 2.262 6.117 7.984 1 97.81 97 VAL B C 1
ATOM 1939 O O . VAL B 1 97 ? 2.803 5.066 8.328 1 97.81 97 VAL B O 1
ATOM 1942 N N . HIS B 1 98 ? 2.787 7.309 8.117 1 97.75 98 HIS B N 1
ATOM 1943 C CA . HIS B 1 98 ? 4.078 7.5 8.766 1 97.75 98 HIS B CA 1
ATOM 1944 C C . HIS B 1 98 ? 3.93 8.242 10.086 1 97.75 98 HIS B C 1
ATOM 1946 O O . HIS B 1 98 ? 2.916 8.906 10.32 1 97.75 98 HIS B O 1
ATOM 1952 N N . ARG B 1 99 ? 4.938 8.094 10.906 1 97 99 ARG B N 1
ATOM 1953 C CA . ARG B 1 99 ? 4.895 8.734 12.211 1 97 99 ARG B CA 1
ATOM 1954 C C . ARG B 1 99 ? 6.277 9.25 12.617 1 97 99 ARG B C 1
ATOM 1956 O O . ARG B 1 99 ? 7.289 8.617 12.312 1 97 99 ARG B O 1
ATOM 1963 N N . VAL B 1 100 ? 6.281 10.352 13.266 1 96.12 100 VAL B N 1
ATOM 1964 C CA . VAL B 1 100 ? 7.527 10.883 13.805 1 96.12 100 VAL B CA 1
ATOM 1965 C C . VAL B 1 100 ? 7.25 11.656 15.094 1 96.12 100 VAL B C 1
ATOM 1967 O O . VAL B 1 100 ? 6.25 12.375 15.188 1 96.12 100 VAL B O 1
ATOM 1970 N N . THR B 1 101 ? 8.047 11.422 16.062 1 96.19 101 THR B N 1
ATOM 1971 C CA . THR B 1 101 ? 8 12.203 17.297 1 96.19 101 THR B CA 1
ATOM 1972 C C . THR B 1 101 ? 8.977 13.375 17.234 1 96.19 101 THR B C 1
ATOM 1974 O O . THR B 1 101 ? 10.172 13.18 17.016 1 96.19 101 THR B O 1
ATOM 1977 N N . LEU B 1 102 ? 8.469 14.547 17.406 1 97.56 102 LEU B N 1
ATOM 1978 C CA . LEU B 1 102 ? 9.289 15.75 17.281 1 97.56 102 LEU B CA 1
ATOM 1979 C C . LEU B 1 102 ? 9.938 16.094 18.609 1 97.56 102 LEU B C 1
ATOM 1981 O O . LEU B 1 102 ? 9.32 15.945 19.672 1 97.56 102 LEU B O 1
ATOM 1985 N N . THR B 1 103 ? 11.117 16.562 18.5 1 97.25 103 THR B N 1
ATOM 1986 C CA . THR B 1 103 ? 11.758 17.172 19.672 1 97.25 103 THR B CA 1
ATOM 1987 C C . THR B 1 103 ? 11.188 18.562 19.938 1 97.25 103 THR B C 1
ATOM 1989 O O . THR B 1 103 ? 10.469 19.109 19.094 1 97.25 103 THR B O 1
ATOM 1992 N N . ASP B 1 104 ? 11.617 19.094 21.141 1 97.88 104 ASP B N 1
ATOM 1993 C CA . ASP B 1 104 ? 11.227 20.469 21.469 1 97.88 104 ASP B CA 1
ATOM 1994 C C . ASP B 1 104 ? 11.734 21.438 20.422 1 97.88 104 ASP B C 1
ATOM 1996 O O . ASP B 1 104 ? 11 22.344 20 1 97.88 104 ASP B O 1
ATOM 2000 N N . ALA B 1 105 ? 12.891 21.297 19.969 1 97.5 105 ALA B N 1
ATOM 2001 C CA . ALA B 1 105 ? 13.516 22.203 19 1 97.5 105 ALA B CA 1
ATOM 2002 C C . ALA B 1 105 ? 12.797 22.141 17.656 1 97.5 105 ALA B C 1
ATOM 2004 O O . ALA B 1 105 ? 12.562 23.172 17.016 1 97.5 105 ALA B O 1
ATOM 2005 N N . GLN B 1 106 ? 12.453 20.969 17.203 1 97.31 106 GLN B N 1
ATOM 2006 C CA . GLN B 1 106 ? 11.758 20.781 15.93 1 97.31 106 GLN B CA 1
ATOM 2007 C C . GLN B 1 106 ? 10.367 21.422 15.977 1 97.31 106 GLN B C 1
ATOM 2009 O O . GLN B 1 106 ? 9.945 22.062 15.016 1 97.31 106 GLN B O 1
ATOM 2014 N N . LYS B 1 107 ? 9.688 21.125 17.062 1 97.31 107 LYS B N 1
ATOM 2015 C CA . LYS B 1 107 ? 8.367 21.719 17.219 1 97.31 107 LYS B CA 1
ATOM 2016 C C . LYS B 1 107 ? 8.453 23.25 17.172 1 97.31 107 LYS B C 1
ATOM 2018 O O . LYS B 1 107 ? 7.66 23.906 16.5 1 97.31 107 LYS B O 1
ATOM 2023 N N . ALA B 1 108 ? 9.43 23.828 17.891 1 96.38 108 ALA B N 1
ATOM 2024 C CA . ALA B 1 108 ? 9.594 25.281 17.969 1 96.38 108 ALA B CA 1
ATOM 2025 C C . ALA B 1 108 ? 10 25.859 16.625 1 96.38 108 ALA B C 1
ATOM 2027 O O . ALA B 1 108 ? 9.68 27 16.312 1 96.38 108 ALA B O 1
ATOM 2028 N N . GLY B 1 109 ? 10.641 25.047 15.828 1 95.31 109 GLY B N 1
ATOM 2029 C CA . GLY B 1 109 ? 11.219 25.547 14.586 1 95.31 109 GLY B CA 1
ATOM 2030 C C . GLY B 1 109 ? 10.312 25.344 13.391 1 95.31 109 GLY B C 1
ATOM 2031 O O . GLY B 1 109 ? 10.641 25.75 12.281 1 95.31 109 GLY B O 1
ATOM 2032 N N . LEU B 1 110 ? 9.219 24.734 13.609 1 95.81 110 LEU B N 1
ATOM 2033 C CA . LEU B 1 110 ? 8.328 24.453 12.484 1 95.81 110 LEU B CA 1
ATOM 2034 C C . LEU B 1 110 ? 7.77 25.75 11.898 1 95.81 110 LEU B C 1
ATOM 2036 O O . LEU B 1 110 ? 7.422 26.672 12.641 1 95.81 110 LEU B O 1
ATOM 2040 N N . VAL B 1 111 ? 7.727 25.875 10.523 1 96.62 111 VAL B N 1
ATOM 2041 C CA . VAL B 1 111 ? 7.191 27.016 9.789 1 96.62 111 VAL B CA 1
ATOM 2042 C C . VAL B 1 111 ? 6.184 26.531 8.742 1 96.62 111 VAL B C 1
ATOM 2044 O O . VAL B 1 111 ? 6.539 25.797 7.82 1 96.62 111 VAL B O 1
ATOM 2047 N N . TRP B 1 112 ? 5.027 26.969 8.898 1 96.06 112 TRP B N 1
ATOM 2048 C CA . TRP B 1 112 ? 3.984 26.562 7.965 1 96.06 112 TRP B CA 1
ATOM 2049 C C . TRP B 1 112 ? 4.176 27.25 6.609 1 96.06 112 TRP B C 1
ATOM 2051 O O . TRP B 1 112 ? 4.504 28.438 6.547 1 96.06 112 TRP B O 1
ATOM 2061 N N . GLN B 1 113 ? 3.953 26.438 5.66 1 94.62 113 GLN B N 1
ATOM 2062 C CA . GLN B 1 113 ? 3.822 27.047 4.34 1 94.62 113 GLN B CA 1
ATOM 2063 C C . GLN B 1 113 ? 2.703 28.078 4.316 1 94.62 113 GLN B C 1
ATOM 2065 O O . GLN B 1 113 ? 1.701 27.938 5.02 1 94.62 113 GLN B O 1
ATOM 2070 N N . GLU B 1 114 ? 2.857 29.047 3.457 1 91.25 114 GLU B N 1
ATOM 2071 C CA . GLU B 1 114 ? 1.846 30.094 3.344 1 91.25 114 GLU B CA 1
ATOM 2072 C C . GLU B 1 114 ? 0.468 29.5 3.061 1 91.25 114 GLU B C 1
ATOM 2074 O O . GLU B 1 114 ? 0.324 28.641 2.197 1 91.25 114 GLU B O 1
ATOM 2079 N N . GLY B 1 115 ? -0.518 29.906 3.871 1 90.88 115 GLY B N 1
ATOM 2080 C CA . GLY B 1 115 ? -1.891 29.453 3.672 1 90.88 115 GLY B CA 1
ATOM 2081 C C . GLY B 1 115 ? -2.248 28.234 4.484 1 90.88 115 GLY B C 1
ATOM 2082 O O . GLY B 1 115 ? -3.414 27.828 4.543 1 90.88 115 GLY B O 1
ATOM 2083 N N . LEU B 1 116 ? -1.248 27.703 5.047 1 91.88 116 LEU B N 1
ATOM 2084 C CA . LEU B 1 116 ? -1.49 26.547 5.887 1 91.88 116 LEU B CA 1
ATOM 2085 C C . LEU B 1 116 ? -1.364 26.906 7.363 1 91.88 116 LEU B C 1
ATOM 2087 O O . LEU B 1 116 ? -0.571 27.766 7.73 1 91.88 116 LEU B O 1
ATOM 2091 N N . GLU B 1 117 ? -2.252 26.234 8.117 1 93.56 117 GLU B N 1
ATOM 2092 C CA . GLU B 1 117 ? -2.188 26.375 9.57 1 93.56 117 GLU B CA 1
ATOM 2093 C C . GLU B 1 117 ? -2.631 25.078 10.266 1 93.56 117 GLU B C 1
ATOM 2095 O O . GLU B 1 117 ? -3.365 24.281 9.68 1 93.56 117 GLU B O 1
ATOM 2100 N N . GLY B 1 118 ? -2.072 24.953 11.438 1 96.06 118 GLY B N 1
ATOM 2101 C CA . GLY B 1 118 ? -2.436 23.766 12.195 1 96.06 118 GLY B CA 1
ATOM 2102 C C . GLY B 1 118 ? -2.412 23.984 13.695 1 96.06 118 GLY B C 1
ATOM 2103 O O . GLY B 1 118 ? -2.092 25.078 14.164 1 96.06 118 GLY B O 1
ATOM 2104 N N . GLU B 1 119 ? -2.912 23.016 14.359 1 96.12 119 GLU B N 1
ATOM 2105 C CA . GLU B 1 119 ? -2.932 23.047 15.82 1 96.12 119 GLU B CA 1
ATOM 2106 C C . GLU B 1 119 ? -2.518 21.688 16.391 1 96.12 119 GLU B C 1
ATOM 2108 O O . GLU B 1 119 ? -2.611 20.672 15.719 1 96.12 119 GLU B O 1
ATOM 2113 N N . TRP B 1 120 ? -2.016 21.812 17.562 1 98.31 120 TRP B N 1
ATOM 2114 C CA . TRP B 1 120 ? -1.672 20.609 18.312 1 98.31 120 TRP B CA 1
ATOM 2115 C C . TRP B 1 120 ? -2.871 20.094 19.109 1 98.31 120 TRP B C 1
ATOM 2117 O O . TRP B 1 120 ? -3.395 20.797 19.969 1 98.31 120 TRP B O 1
ATOM 2127 N N . LEU B 1 121 ? -3.252 18.938 18.781 1 98.5 121 LEU B N 1
ATOM 2128 C CA . LEU B 1 121 ? -4.391 18.297 19.438 1 98.5 121 LEU B CA 1
ATOM 2129 C C . LEU B 1 121 ? -3.924 17.203 20.391 1 98.5 121 LEU B C 1
ATOM 2131 O O . LEU B 1 121 ? -3.02 16.422 20.062 1 98.5 121 LEU B O 1
ATOM 2135 N N . SER B 1 122 ? -4.648 17.141 21.578 1 98.25 122 SER B N 1
ATOM 2136 C CA . SER B 1 122 ? -4.414 15.945 22.375 1 98.25 122 SER B CA 1
ATOM 2137 C C . SER B 1 122 ? -4.805 14.688 21.609 1 98.25 122 SER B C 1
ATOM 2139 O O . SER B 1 122 ? -5.648 14.734 20.719 1 98.25 122 SER B O 1
ATOM 2141 N N . PHE B 1 123 ? -4.184 13.594 22 1 97.44 123 PHE B N 1
ATOM 2142 C CA . PHE B 1 123 ? -4.52 12.344 21.344 1 97.44 123 PHE B CA 1
ATOM 2143 C C . PHE B 1 123 ? -6.012 12.055 21.453 1 97.44 123 PHE B C 1
ATOM 2145 O O . PHE B 1 123 ? -6.633 11.586 20.484 1 97.44 123 PHE B O 1
ATOM 2152 N N . ALA B 1 124 ? -6.57 12.383 22.547 1 96.88 124 ALA B N 1
ATOM 2153 C CA . ALA B 1 124 ? -7.996 12.148 22.75 1 96.88 124 ALA B CA 1
ATOM 2154 C C . ALA B 1 124 ? -8.844 12.984 21.797 1 96.88 124 ALA B C 1
ATOM 2156 O O . ALA B 1 124 ? -9.773 12.477 21.172 1 96.88 124 ALA B O 1
ATOM 2157 N N . LYS B 1 125 ? -8.562 14.219 21.656 1 97.56 125 LYS B N 1
ATOM 2158 C CA . LYS B 1 125 ? -9.281 15.102 20.75 1 97.56 125 LYS B CA 1
ATOM 2159 C C . LYS B 1 125 ? -9.062 14.688 19.297 1 97.56 125 LYS B C 1
ATOM 2161 O O . LYS B 1 125 ? -10.008 14.617 18.516 1 97.56 125 LYS B O 1
ATOM 2166 N N . ALA B 1 126 ? -7.828 14.422 18.969 1 97.88 126 ALA B N 1
ATOM 2167 C CA . ALA B 1 126 ? -7.488 14.008 17.609 1 97.88 126 ALA B CA 1
ATOM 2168 C C . ALA B 1 126 ? -8.273 12.766 17.203 1 97.88 126 ALA B C 1
ATOM 2170 O O . ALA B 1 126 ? -8.766 12.672 16.078 1 97.88 126 ALA B O 1
ATOM 2171 N N . ALA B 1 127 ? -8.359 11.828 18.141 1 96.44 127 ALA B N 1
ATOM 2172 C CA . ALA B 1 127 ? -9.008 10.547 17.844 1 96.44 127 ALA B CA 1
ATOM 2173 C C . ALA B 1 127 ? -10.453 10.75 17.406 1 96.44 127 ALA B C 1
ATOM 2175 O O . ALA B 1 127 ? -10.984 9.969 16.609 1 96.44 127 ALA B O 1
ATOM 2176 N N . ARG B 1 128 ? -11 11.867 17.781 1 95.81 128 ARG B N 1
ATOM 2177 C CA . ARG B 1 128 ? -12.406 12.133 17.484 1 95.81 128 ARG B CA 1
ATOM 2178 C C . ARG B 1 128 ? -12.555 12.93 16.188 1 95.81 128 ARG B C 1
ATOM 2180 O O . ARG B 1 128 ? -13.648 12.992 15.625 1 95.81 128 ARG B O 1
ATOM 2187 N N . MET B 1 129 ? -11.469 13.445 15.758 1 97.06 129 MET B N 1
ATOM 2188 C CA . MET B 1 129 ? -11.609 14.445 14.703 1 97.06 129 MET B CA 1
ATOM 2189 C C . MET B 1 129 ? -10.969 13.961 13.406 1 97.06 129 MET B C 1
ATOM 2191 O O . MET B 1 129 ? -11.289 14.461 12.328 1 97.06 129 MET B O 1
ATOM 2195 N N . LEU B 1 130 ? -10.133 12.992 13.484 1 96.44 130 LEU B N 1
ATOM 2196 C CA . LEU B 1 130 ? -9.297 12.602 12.352 1 96.44 130 LEU B CA 1
ATOM 2197 C C . LEU B 1 130 ? -10.141 11.984 11.242 1 96.44 130 LEU B C 1
ATOM 2199 O O . LEU B 1 130 ? -11.07 11.227 11.516 1 96.44 130 LEU B O 1
ATOM 2203 N N . GLN B 1 131 ? -9.781 12.273 10.07 1 93.25 131 GLN B N 1
ATOM 2204 C CA . GLN B 1 131 ? -10.281 11.602 8.875 1 93.25 131 GLN B CA 1
ATOM 2205 C C . GLN B 1 131 ? -9.141 11.195 7.953 1 93.25 131 GLN B C 1
ATOM 2207 O O . GLN B 1 131 ? -8.234 11.992 7.684 1 93.25 131 GLN B O 1
ATOM 2212 N N . PRO B 1 132 ? -9.164 9.961 7.41 1 93.69 132 PRO B N 1
ATOM 2213 C CA . PRO B 1 132 ? -10.117 8.914 7.789 1 93.69 132 PRO B CA 1
ATOM 2214 C C . PRO B 1 132 ? -10 8.516 9.258 1 93.69 132 PRO B C 1
ATOM 2216 O O . PRO B 1 132 ? -8.93 8.68 9.867 1 93.69 132 PRO B O 1
ATOM 2219 N N . ARG B 1 133 ? -11 7.973 9.812 1 91.88 133 ARG B N 1
ATOM 2220 C CA . ARG B 1 133 ? -11.086 7.672 11.242 1 91.88 133 ARG B CA 1
ATOM 2221 C C . ARG B 1 133 ? -10.055 6.625 11.641 1 91.88 133 ARG B C 1
ATOM 2223 O O . ARG B 1 133 ? -9.547 6.645 12.766 1 91.88 133 ARG B O 1
ATOM 2230 N N . SER B 1 134 ? -9.75 5.805 10.758 1 93.56 134 SER B N 1
ATOM 2231 C CA . SER B 1 134 ? -8.828 4.715 11.047 1 93.56 134 SER B CA 1
ATOM 2232 C C . SER B 1 134 ? -7.449 5.242 11.43 1 93.56 134 SER B C 1
ATOM 2234 O O . SER B 1 134 ? -6.664 4.539 12.07 1 93.56 134 SER B O 1
ATOM 2236 N N . LEU B 1 135 ? -7.133 6.465 11.07 1 95 135 LEU B N 1
ATOM 2237 C CA . LEU B 1 135 ? -5.84 7.047 11.422 1 95 135 LEU B CA 1
ATOM 2238 C C . LEU B 1 135 ? -5.684 7.152 12.938 1 95 135 LEU B C 1
ATOM 2240 O O . LEU B 1 135 ? -4.559 7.152 13.445 1 95 135 LEU B O 1
ATOM 2244 N N . ALA B 1 136 ? -6.797 7.246 13.633 1 94.69 136 ALA B N 1
ATOM 2245 C CA . ALA B 1 136 ? -6.773 7.355 15.086 1 94.69 136 ALA B CA 1
ATOM 2246 C C . ALA B 1 136 ? -6.102 6.141 15.719 1 94.69 136 ALA B C 1
ATOM 2248 O O . ALA B 1 136 ? -5.523 6.238 16.797 1 94.69 136 ALA B O 1
ATOM 2249 N N . GLN B 1 137 ? -6.145 5.059 15.008 1 93.62 137 GLN B N 1
ATOM 2250 C CA . GLN B 1 137 ? -5.598 3.811 15.531 1 93.62 137 GLN B CA 1
ATOM 2251 C C . GLN B 1 137 ? -4.074 3.848 15.562 1 93.62 137 GLN B C 1
ATOM 2253 O O . GLN B 1 137 ? -3.438 2.986 16.172 1 93.62 137 GLN B O 1
ATOM 2258 N N . PHE B 1 138 ? -3.488 4.848 14.93 1 95.5 138 PHE B N 1
ATOM 2259 C CA . PHE B 1 138 ? -2.035 4.93 14.844 1 95.5 138 PHE B CA 1
ATOM 2260 C C . PHE B 1 138 ? -1.492 5.973 15.812 1 95.5 138 PHE B C 1
ATOM 2262 O O . PHE B 1 138 ? -0.29 6.242 15.836 1 95.5 138 PHE B O 1
ATOM 2269 N N . LEU B 1 139 ? -2.381 6.605 16.609 1 93.75 139 LEU B N 1
ATOM 2270 C CA . LEU B 1 139 ? -1.952 7.629 17.562 1 93.75 139 LEU B CA 1
ATOM 2271 C C . LEU B 1 139 ? -1.051 7.035 18.641 1 93.75 139 LEU B C 1
ATOM 2273 O O . LEU B 1 139 ? -0.115 7.691 19.094 1 93.75 139 LEU B O 1
ATOM 2277 N N . THR B 1 140 ? -1.423 5.773 18.984 1 84.12 140 THR B N 1
ATOM 2278 C CA . THR B 1 140 ? -0.575 5.047 19.922 1 84.12 140 THR B CA 1
ATOM 2279 C C . THR B 1 140 ? 0.079 3.85 19.234 1 84.12 140 THR B C 1
ATOM 2281 O O . THR B 1 140 ? -0.609 3 18.672 1 84.12 140 THR B O 1
ATOM 2284 N N . SER B 1 141 ? 1.095 3.998 18.5 1 66.69 141 SER B N 1
ATOM 2285 C CA . SER B 1 141 ? 1.538 2.883 17.672 1 66.69 141 SER B CA 1
ATOM 2286 C C . SER B 1 141 ? 2.646 2.088 18.359 1 66.69 141 SER B C 1
ATOM 2288 O O . SER B 1 141 ? 3.357 2.617 19.219 1 66.69 141 SER B O 1
ATOM 2290 N N . GLY B 1 142 ? 2.52 0.827 18.203 1 68.06 142 GLY B N 1
ATOM 2291 C CA . GLY B 1 142 ? 3.596 -0.096 18.531 1 68.06 142 GLY B CA 1
ATOM 2292 C C . GLY B 1 142 ? 4.629 -0.221 17.422 1 68.06 142 GLY B C 1
ATOM 2293 O O . GLY B 1 142 ? 4.656 0.592 16.5 1 68.06 142 GLY B O 1
ATOM 2294 N N . ASP B 1 143 ? 5.473 -1.087 17.531 1 72 143 ASP B N 1
ATOM 2295 C CA . ASP B 1 143 ? 6.613 -1.29 16.641 1 72 143 ASP B CA 1
ATOM 2296 C C . ASP B 1 143 ? 6.184 -1.954 15.336 1 72 143 ASP B C 1
ATOM 2298 O O . ASP B 1 143 ? 6.844 -1.796 14.305 1 72 143 ASP B O 1
ATOM 2302 N N . ALA B 1 144 ? 4.984 -2.512 15.391 1 85.06 144 ALA B N 1
ATOM 2303 C CA . ALA B 1 144 ? 4.617 -3.311 14.227 1 85.06 144 ALA B CA 1
ATOM 2304 C C . ALA B 1 144 ? 3.789 -2.49 13.242 1 85.06 144 ALA B C 1
ATOM 2306 O O . ALA B 1 144 ? 2.945 -1.687 13.648 1 85.06 144 ALA B O 1
ATOM 2307 N N . ILE B 1 145 ? 4.074 -2.738 12 1 91.88 145 ILE B N 1
ATOM 2308 C CA . ILE B 1 145 ? 3.262 -2.131 10.953 1 91.88 145 ILE B CA 1
ATOM 2309 C C . ILE B 1 145 ? 1.854 -2.721 10.984 1 91.88 145 ILE B C 1
ATOM 2311 O O . ILE B 1 145 ? 1.688 -3.939 11.07 1 91.88 145 ILE B O 1
ATOM 2315 N N . ARG B 1 146 ? 0.858 -1.807 10.953 1 91.38 146 ARG B N 1
ATOM 2316 C CA . ARG B 1 146 ? -0.53 -2.256 10.945 1 91.38 146 ARG B CA 1
ATOM 2317 C C . ARG B 1 146 ? -1.193 -1.974 9.602 1 91.38 146 ARG B C 1
ATOM 2319 O O . ARG B 1 146 ? -0.813 -1.033 8.906 1 91.38 146 ARG B O 1
ATOM 2326 N N . HIS B 1 147 ? -2.09 -2.838 9.273 1 91.5 147 HIS B N 1
ATOM 2327 C CA . HIS B 1 147 ? -2.912 -2.674 8.078 1 91.5 147 HIS B CA 1
ATOM 2328 C C . HIS B 1 147 ? -4.387 -2.527 8.445 1 91.5 147 HIS B C 1
ATOM 2330 O O . HIS B 1 147 ? -4.922 -3.316 9.227 1 91.5 147 HIS B O 1
ATOM 2336 N N . LEU B 1 148 ? -5.012 -1.518 7.902 1 87.88 148 LEU B N 1
ATOM 2337 C CA . LEU B 1 148 ? -6.426 -1.263 8.164 1 87.88 148 LEU B CA 1
ATOM 2338 C C . LEU B 1 148 ? -7.184 -1.02 6.863 1 87.88 148 LEU B C 1
ATOM 2340 O O . LEU B 1 148 ? -6.605 -0.539 5.883 1 87.88 148 LEU B O 1
ATOM 2344 N N . VAL B 1 149 ? -8.391 -1.403 6.816 1 89.31 149 VAL B N 1
ATOM 2345 C CA . VAL B 1 149 ? -9.344 -1.064 5.762 1 89.31 149 VAL B CA 1
ATOM 2346 C C . VAL B 1 149 ? -10.406 -0.119 6.309 1 89.31 149 VAL B C 1
ATOM 2348 O O . VAL B 1 149 ? -11 -0.381 7.359 1 89.31 149 VAL B O 1
ATOM 2351 N N . ASP B 1 150 ? -10.57 0.988 5.594 1 86.06 150 ASP B N 1
ATOM 2352 C CA . ASP B 1 150 ? -11.484 2.035 6.035 1 86.06 150 ASP B CA 1
ATOM 2353 C C . ASP B 1 150 ? -12.539 2.324 4.973 1 86.06 150 ASP B C 1
ATOM 2355 O O . ASP B 1 150 ? -12.211 2.559 3.809 1 86.06 150 ASP B O 1
ATOM 2359 N N . HIS B 1 151 ? -13.852 2.158 5.391 1 80.88 151 HIS B N 1
ATOM 2360 C CA . HIS B 1 151 ? -14.984 2.562 4.559 1 80.88 151 HIS B CA 1
ATOM 2361 C C . HIS B 1 151 ? -15.75 3.721 5.191 1 80.88 151 HIS B C 1
ATOM 2363 O O . HIS B 1 151 ? -16.125 3.656 6.363 1 80.88 151 HIS B O 1
ATOM 2369 N N . HIS B 1 152 ? -15.828 4.824 4.461 1 77.5 152 HIS B N 1
ATOM 2370 C CA . HIS B 1 152 ? -16.594 5.93 5.023 1 77.5 152 HIS B CA 1
ATOM 2371 C C . HIS B 1 152 ? -17.281 6.742 3.93 1 77.5 152 HIS B C 1
ATOM 2373 O O . HIS B 1 152 ? -17.094 6.465 2.742 1 77.5 152 HIS B O 1
ATOM 2379 N N . THR B 1 153 ? -18.375 7.453 4.289 1 67.56 153 THR B N 1
ATOM 2380 C CA . THR B 1 153 ? -19.078 8.352 3.381 1 67.56 153 THR B CA 1
ATOM 2381 C C . THR B 1 153 ? -18.781 9.805 3.725 1 67.56 153 THR B C 1
ATOM 2383 O O . THR B 1 153 ? -18.688 10.164 4.898 1 67.56 153 THR B O 1
ATOM 2386 N N . GLU B 1 154 ? -18.328 10.625 2.703 1 67.56 154 GLU B N 1
ATOM 2387 C CA . GLU B 1 154 ? -18.172 12.055 2.92 1 67.56 154 GLU B CA 1
ATOM 2388 C C . GLU B 1 154 ? -19.297 12.844 2.262 1 67.56 154 GLU B C 1
ATOM 2390 O O . GLU B 1 154 ? -19.844 12.422 1.233 1 67.56 154 GLU B O 1
#

Foldseek 3Di:
DDDDAQFQWDDPDPAEIEFEKEFEFEDEPQWTKWAADPVPRATGGFIGTDGPPDDSQVRRQVRQCQFWVARDGWAFQEWEFEWEDDPRHIYTYIYGYTYDYDDPVRVVRTHGDPPDDIDIGHLVSNCVRYPPNCVNVPSPTDPHYYYYYYYDYD/DDDDAQFQWDDPDPAEIEFEKEFEFEDEPQWTKWAADPVPRATGGFIGTDGPPDDSQVRRQVRQCQFWVARDGWAFQEWEFEWEDDPRHIYTYIYGYTYDYDDPVRVVRTHGDPPDDIDIGHLVSNCVRYPPNCVNVPSPTDPHYYYYYYYDYD

Nearest PDB structures (foldseek):
  3fk9-assembly1_B  TM=7.833E-01  e=3.187E-07  Halalkalibacterium halodurans
  3dku-assembly8_H  TM=6.387E-01  e=1.070E-07  Escherichia coli APEC O1
  6nch-assembly1_B  TM=6.336E-01  e=6.597E-07  Bacillus cereus ATCC 14579
  6am0-assembly1_A  TM=6.225E-01  e=1.544E-05  Kluyveromyces lactis NRRL Y-1140
  6am0-assembly1_E  TM=6.688E-01  e=6.225E-05  Kluyveromyces lactis NRRL Y-1140

Radius of gyration: 20.42 Å; Cα contacts (8 Å, |Δi|>4): 707; chains: 2; bounding box: 40×62×47 Å

Solvent-accessible surface area (backbone atoms only — not comparable to full-atom values): 16359 Å² total; per-residue (Å²): 133,84,85,52,92,52,38,41,61,42,76,79,47,99,44,31,36,39,35,36,32,12,36,34,47,43,29,44,96,70,22,35,47,26,32,64,41,83,87,80,54,41,25,34,56,52,48,44,64,22,37,71,93,53,52,54,55,55,30,32,28,49,35,40,28,66,45,25,62,39,91,61,80,46,42,77,44,30,38,34,44,36,36,36,38,43,99,75,34,37,38,38,35,43,34,40,31,23,38,38,76,51,50,74,66,55,62,72,58,49,44,62,29,88,94,52,70,69,47,77,28,46,52,73,58,38,50,74,23,34,59,65,54,69,58,40,68,57,75,69,62,72,92,55,39,43,80,47,78,40,79,51,76,105,132,84,88,52,92,51,39,41,61,42,76,77,46,98,45,32,36,38,35,35,30,14,35,34,49,43,28,46,96,69,22,35,47,25,30,64,41,84,89,80,54,41,25,35,57,52,47,45,62,23,36,70,94,54,50,55,55,55,32,32,28,48,35,40,29,66,44,24,63,38,91,61,82,45,41,78,44,30,37,33,44,35,36,34,39,41,99,75,34,37,39,38,33,43,34,40,31,23,38,38,76,50,51,74,66,55,62,72,58,51,42,62,29,88,95,53,70,68,46,77,28,47,53,72,58,40,49,75,24,33,59,66,56,68,59,39,67,55,75,69,62,71,91,54,39,42,79,47,77,38,81,50,77,103

InterPro domains:
  IPR000086 NUDIX hydrolase domain [PF00293] (23-128)
  IPR000086 NUDIX hydrolase domain [PS51462] (16-143)
  IPR015797 NUDIX hydrolase-like domain superfamily [SSF55811] (7-139)

pLDDT: mean 93.44, std 7.42, range [54.78, 98.56]

Secondary structure (DSSP, 8-state):
----TTBSEEEEETTEEEEEEEEEEEEETTEEEEEE-TTT--EE-SEEEPBTTS-HHHHHHHHHHHHH-----PEEEEEEEEEEEETTEEEEEEEEEEEEEPPHHHHHH--PPTT---EEEEHHHHHHHBSSGGGGGGSS--SSBEEEEEEEE-/----TTBSEEEEETTEEEEEEEEEEEEETTEEEEEE-TTT--EE-SEEEPBTTS-HHHHHHHHHHHHH-----PEEEEEEEEEEEETTEEEEEEEEEEEEEPPHHHHHH--PPTT---EEEEHHHHHHHBSSGGGGGGSS--SSBEE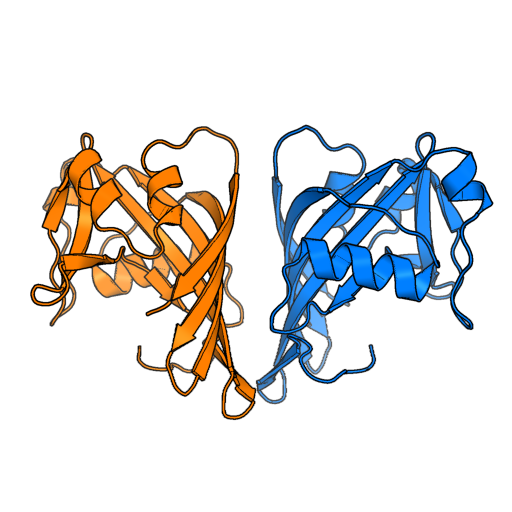EEEEEE-

Organism: Lacticaseibacillus paracasei (strain ATCC 334 / BCRC 17002 / CCUG 31169 / CIP 107868 / KCTC 3260 / NRRL B-441) (NCBI:txid321967)

Sequence (308 aa):
MVQEPNDLRFQVNPQAKFDVRAAVLLVHAGQLLATVNSASGIALVPGGAVKFGETAAEAAAREIHEELKLNVVPQLVGIVESFWQQPERTYQQLIMVHRVTLTDAQKAGLVWQEGLEGEWLSFAKAARMLQPRSLAQFLTSGDAIRHLVDHHTEMVQEPNDLRFQVNPQAKFDVRAAVLLVHAGQLLATVNSASGIALVPGGAVKFGETAAEAAAREIHEELKLNVVPQLVGIVESFWQQPERTYQQLIMVHRVTLTDAQKAGLVWQEGLEGEWLSFAKAARMLQPRSLAQFLTSGDAIRHLVDHHTE